Protein AF-J9DTY6-F1 (afdb_monomer_lite)

pLDDT: mean 82.46, std 15.82, range [35.16, 97.62]

Structure (mmCIF, N/CA/C/O backbone):
data_AF-J9DTY6-F1
#
_entry.id   AF-J9DTY6-F1
#
loop_
_atom_site.group_PDB
_atom_site.id
_atom_site.type_symbol
_atom_site.label_atom_id
_atom_site.label_alt_id
_atom_site.label_comp_id
_atom_site.label_asym_id
_atom_site.label_entity_id
_atom_site.label_seq_id
_atom_site.pdbx_PDB_ins_code
_atom_site.Cartn_x
_atom_site.Cartn_y
_atom_site.Cartn_z
_atom_site.occupancy
_atom_site.B_iso_or_equiv
_atom_site.auth_seq_id
_atom_site.auth_comp_id
_atom_site.auth_asym_id
_atom_site.auth_atom_id
_atom_site.pdbx_PDB_model_num
ATOM 1 N N . MET A 1 1 ? 27.068 11.927 0.208 1.00 68.88 1 MET A N 1
ATOM 2 C CA . MET A 1 1 ? 28.449 11.721 -0.301 1.00 68.88 1 MET A CA 1
ATOM 3 C C . MET A 1 1 ? 28.621 12.641 -1.501 1.00 68.88 1 MET A C 1
ATOM 5 O O . MET A 1 1 ? 27.664 12.769 -2.250 1.00 68.88 1 MET A O 1
ATOM 9 N N . TYR A 1 2 ? 29.768 13.310 -1.662 1.00 89.25 2 TYR A N 1
ATOM 10 C CA . TYR A 1 2 ? 29.998 14.284 -2.751 1.00 89.25 2 TYR A CA 1
ATOM 11 C C . TYR A 1 2 ? 28.998 15.459 -2.815 1.00 89.25 2 TYR A C 1
ATOM 13 O O . TYR A 1 2 ? 28.667 15.919 -3.896 1.00 89.25 2 TYR A O 1
ATOM 21 N N . GLY A 1 3 ? 28.502 15.941 -1.670 1.00 90.88 3 GLY A N 1
ATOM 22 C CA . GLY A 1 3 ? 27.509 17.028 -1.636 1.00 90.88 3 GLY A CA 1
ATOM 23 C C . GLY A 1 3 ? 26.068 16.598 -1.935 1.00 90.88 3 GLY A C 1
ATOM 24 O O . GLY A 1 3 ? 25.167 17.402 -1.750 1.00 90.88 3 GLY A O 1
ATOM 25 N N . GLU A 1 4 ? 25.845 15.332 -2.298 1.00 89.31 4 GLU A N 1
ATOM 26 C CA . GLU A 1 4 ? 24.517 14.783 -2.579 1.00 89.31 4 GLU A CA 1
ATOM 27 C C . GLU A 1 4 ? 23.972 13.937 -1.420 1.00 89.31 4 GLU A C 1
ATOM 29 O O . GLU A 1 4 ? 24.728 13.256 -0.698 1.00 89.31 4 GLU A O 1
ATOM 34 N N . ASN A 1 5 ? 22.643 13.944 -1.288 1.00 88.69 5 ASN A N 1
ATOM 35 C CA . ASN A 1 5 ? 21.896 13.049 -0.409 1.00 88.69 5 ASN A CA 1
ATOM 36 C C . ASN A 1 5 ? 21.620 11.738 -1.144 1.00 88.69 5 ASN A C 1
ATOM 38 O O . ASN A 1 5 ? 20.981 11.731 -2.188 1.00 88.69 5 ASN A O 1
ATOM 42 N N . TRP A 1 6 ? 22.092 10.631 -0.575 1.00 85.94 6 TRP A N 1
ATOM 43 C CA . TRP A 1 6 ? 21.892 9.298 -1.135 1.00 85.94 6 TRP A CA 1
ATOM 44 C C . TRP A 1 6 ? 20.845 8.565 -0.314 1.00 85.94 6 TRP A C 1
ATOM 46 O O . TRP A 1 6 ? 20.963 8.460 0.908 1.00 85.94 6 TRP A O 1
ATOM 56 N N . THR A 1 7 ? 19.834 8.046 -0.989 1.00 86.12 7 THR A N 1
ATOM 57 C CA . THR A 1 7 ? 18.786 7.213 -0.411 1.00 86.12 7 THR A CA 1
ATOM 58 C C . THR A 1 7 ? 19.000 5.755 -0.796 1.00 86.12 7 THR A C 1
ATOM 60 O O . THR A 1 7 ? 19.777 5.431 -1.697 1.00 86.12 7 THR A O 1
ATOM 63 N N . LEU A 1 8 ? 18.272 4.843 -0.147 1.00 84.69 8 LEU A N 1
ATOM 64 C CA . LEU A 1 8 ? 18.296 3.433 -0.537 1.00 84.69 8 LEU A CA 1
ATOM 65 C C . LEU A 1 8 ? 17.897 3.240 -2.010 1.00 84.69 8 LEU A C 1
ATOM 67 O O . LEU A 1 8 ? 18.450 2.375 -2.684 1.00 84.69 8 LEU A O 1
ATOM 71 N N . ALA A 1 9 ? 16.990 4.073 -2.528 1.00 83.19 9 ALA A N 1
ATOM 72 C CA . ALA A 1 9 ? 16.533 4.004 -3.911 1.00 83.19 9 ALA A CA 1
ATOM 73 C C . ALA A 1 9 ? 17.629 4.334 -4.941 1.00 83.19 9 ALA A C 1
ATOM 75 O O . ALA A 1 9 ? 17.465 3.960 -6.105 1.00 83.19 9 ALA A O 1
ATOM 76 N N . ASP A 1 10 ? 18.714 4.999 -4.528 1.00 85.62 10 ASP A N 1
ATOM 77 C CA . ASP A 1 10 ? 19.829 5.396 -5.399 1.00 85.62 10 ASP A CA 1
ATOM 78 C C . ASP A 1 10 ? 20.918 4.319 -5.490 1.00 85.62 10 ASP A C 1
ATOM 80 O O . ASP A 1 10 ? 21.648 4.255 -6.475 1.00 85.62 10 ASP A O 1
ATOM 84 N N . ILE A 1 11 ? 21.022 3.460 -4.471 1.00 87.81 11 ILE A N 1
ATOM 85 C CA . ILE A 1 11 ? 22.086 2.448 -4.352 1.00 87.81 11 ILE A CA 1
ATOM 86 C C . ILE A 1 11 ? 21.585 1.007 -4.490 1.00 87.81 11 ILE A C 1
ATOM 88 O O . ILE A 1 11 ? 22.386 0.090 -4.666 1.00 87.81 11 ILE A O 1
ATOM 92 N N . CYS A 1 12 ? 20.277 0.778 -4.377 1.00 88.81 12 CYS A N 1
ATOM 93 C CA . CYS A 1 12 ? 19.712 -0.560 -4.448 1.00 88.81 12 CYS A CA 1
ATOM 94 C C . CYS A 1 12 ? 19.743 -1.132 -5.872 1.00 88.81 12 CYS A C 1
ATOM 96 O O . CYS A 1 12 ? 19.686 -0.413 -6.871 1.00 88.81 12 CYS A O 1
ATOM 98 N N . PHE A 1 13 ? 19.741 -2.461 -5.968 1.00 90.75 13 PHE A N 1
ATOM 99 C CA . PHE A 1 13 ? 19.559 -3.130 -7.248 1.00 90.75 13 PHE A CA 1
ATOM 100 C C . PHE A 1 13 ? 18.084 -3.069 -7.674 1.00 90.75 13 PHE A C 1
ATOM 102 O O . PHE A 1 13 ? 17.208 -3.557 -6.955 1.00 90.75 13 PHE A O 1
ATOM 109 N N . LYS A 1 14 ? 17.817 -2.498 -8.854 1.00 89.31 14 LYS A N 1
ATOM 110 C CA . LYS A 1 14 ? 16.487 -2.459 -9.480 1.00 89.31 14 LYS A CA 1
ATOM 111 C C . LYS A 1 14 ? 16.473 -3.335 -10.731 1.00 89.31 14 LYS A C 1
ATOM 113 O O . LYS A 1 14 ? 17.409 -3.247 -11.531 1.00 89.31 14 LYS A O 1
ATOM 118 N N . PRO A 1 15 ? 15.432 -4.155 -10.941 1.00 85.69 15 PRO A N 1
ATOM 119 C CA . PRO A 1 15 ? 15.278 -4.856 -12.203 1.00 85.69 15 PRO A CA 1
ATOM 120 C C . PRO A 1 15 ? 15.044 -3.851 -13.347 1.00 85.69 15 PRO A C 1
ATOM 122 O O . PRO A 1 15 ? 14.509 -2.761 -13.120 1.00 85.69 15 PRO A O 1
ATOM 125 N N . PRO A 1 16 ? 15.445 -4.190 -14.583 1.00 83.75 16 PRO A N 1
ATOM 126 C CA . PRO A 1 16 ? 15.246 -3.309 -15.725 1.00 83.75 16 PRO A CA 1
ATOM 127 C C . PRO A 1 16 ? 13.752 -3.123 -16.007 1.00 83.75 16 PRO A C 1
ATOM 129 O O . PRO A 1 16 ? 12.973 -4.075 -15.933 1.00 83.75 16 PRO A O 1
ATOM 132 N N . SER A 1 17 ? 13.356 -1.905 -16.378 1.00 80.75 17 SER A N 1
ATOM 133 C CA . SER A 1 17 ? 11.979 -1.646 -16.788 1.00 80.75 17 SER A CA 1
ATOM 134 C C . SER A 1 17 ? 11.634 -2.340 -18.107 1.00 80.75 17 SER A C 1
ATOM 136 O O . SER A 1 17 ? 12.487 -2.478 -18.994 1.00 80.75 17 SER A O 1
ATOM 138 N N . PRO A 1 18 ? 10.377 -2.795 -18.263 1.00 76.81 18 PRO A N 1
ATOM 139 C CA . PRO A 1 18 ? 9.936 -3.399 -19.505 1.00 76.81 18 PRO A CA 1
ATOM 140 C C . PRO A 1 18 ? 9.978 -2.363 -20.631 1.00 76.81 18 PRO A C 1
ATOM 142 O O . PRO A 1 18 ? 9.566 -1.211 -20.470 1.00 76.81 18 PRO A O 1
ATOM 145 N N . LYS A 1 19 ? 10.467 -2.783 -21.801 1.00 74.38 19 LYS A N 1
ATOM 146 C CA . LYS A 1 19 ? 10.484 -1.938 -22.996 1.00 74.38 19 LYS A CA 1
ATOM 147 C C . LYS A 1 19 ? 9.067 -1.832 -23.554 1.00 74.38 19 LYS A C 1
ATOM 149 O O . LYS A 1 19 ? 8.527 -2.809 -24.066 1.00 74.38 19 LYS A O 1
ATOM 154 N N . LEU A 1 20 ? 8.482 -0.646 -23.442 1.00 71.00 20 LEU A N 1
ATOM 155 C CA . LEU A 1 20 ? 7.206 -0.306 -24.062 1.00 71.00 20 LEU A CA 1
ATOM 156 C C . LEU A 1 20 ? 7.368 -0.114 -25.574 1.00 71.00 20 LEU A C 1
ATOM 158 O O . LEU A 1 20 ? 8.364 0.454 -26.026 1.00 71.00 20 LEU A O 1
ATOM 162 N N . SER A 1 21 ? 6.382 -0.562 -26.352 1.00 64.56 21 SER A N 1
ATOM 163 C CA . SER A 1 21 ? 6.299 -0.279 -27.786 1.00 64.56 21 SER A CA 1
ATOM 164 C C . SER A 1 21 ? 6.094 1.217 -28.042 1.00 64.56 21 SER A C 1
ATOM 166 O O . SER A 1 21 ? 5.454 1.912 -27.253 1.00 64.56 21 SER A O 1
ATOM 168 N N . ASN A 1 22 ? 6.634 1.709 -29.159 1.00 64.69 22 ASN A N 1
ATOM 169 C CA . ASN A 1 22 ? 6.575 3.121 -29.532 1.00 64.69 22 ASN A CA 1
ATOM 170 C C . ASN A 1 22 ? 5.117 3.600 -29.642 1.00 64.69 22 ASN A C 1
ATOM 172 O O . ASN A 1 22 ? 4.354 3.103 -30.465 1.00 64.69 22 ASN A O 1
ATOM 176 N N . GLY A 1 23 ? 4.752 4.582 -28.823 1.00 67.69 23 GLY A N 1
ATOM 177 C CA . GLY A 1 23 ? 3.448 5.238 -28.821 1.00 67.69 23 GLY A CA 1
ATOM 178 C C . GLY A 1 23 ? 3.553 6.614 -28.159 1.00 67.69 23 GLY A C 1
ATOM 179 O O . GLY A 1 23 ? 4.531 6.866 -27.448 1.00 67.69 23 GLY A O 1
ATOM 180 N N . PRO A 1 24 ? 2.572 7.511 -28.358 1.00 68.94 24 PRO A N 1
ATOM 181 C CA . PRO A 1 24 ? 2.647 8.896 -27.880 1.00 68.94 24 PRO A CA 1
ATOM 182 C C . PRO A 1 24 ? 2.815 9.006 -26.354 1.00 68.94 24 PRO A C 1
ATOM 184 O O . PRO A 1 24 ? 3.419 9.956 -25.871 1.00 68.94 24 PRO A O 1
ATOM 187 N N . LEU A 1 25 ? 2.354 8.004 -25.596 1.00 69.56 25 LEU A N 1
ATOM 188 C CA . LEU A 1 25 ? 2.455 7.949 -24.131 1.00 69.56 25 LEU A CA 1
ATOM 189 C C . LEU A 1 25 ? 3.582 7.038 -23.611 1.00 69.56 25 LEU A C 1
ATOM 191 O O . LEU A 1 25 ? 3.800 6.954 -22.402 1.00 69.56 25 LEU A O 1
ATOM 195 N N . ALA A 1 26 ? 4.332 6.369 -24.493 1.00 71.44 26 ALA A N 1
ATOM 196 C CA . ALA A 1 26 ? 5.332 5.374 -24.095 1.00 71.44 26 ALA A CA 1
ATOM 197 C C . ALA A 1 26 ? 6.471 5.979 -23.253 1.00 71.44 26 ALA A C 1
ATOM 199 O O . ALA A 1 26 ? 6.939 5.355 -22.302 1.00 71.44 26 ALA A O 1
ATOM 200 N N . GLY A 1 27 ? 6.887 7.213 -23.563 1.00 72.00 27 GLY A N 1
ATOM 201 C CA . GLY A 1 27 ? 7.922 7.929 -22.810 1.00 72.00 27 GLY A CA 1
ATOM 202 C C . GLY A 1 27 ? 7.481 8.345 -21.403 1.00 72.00 27 GLY A C 1
ATOM 203 O O . GLY A 1 27 ? 8.281 8.328 -20.471 1.00 72.00 27 GLY A O 1
ATOM 204 N N . VAL A 1 28 ? 6.201 8.679 -21.229 1.00 76.62 28 VAL A N 1
ATOM 205 C CA . VAL A 1 28 ? 5.632 8.999 -19.912 1.00 76.62 28 VAL A CA 1
ATOM 206 C C . VAL A 1 28 ? 5.510 7.722 -19.086 1.00 76.62 28 VAL A C 1
ATOM 208 O O . VAL A 1 28 ? 5.983 7.668 -17.953 1.00 76.62 28 VAL A O 1
ATOM 211 N N . MET A 1 29 ? 4.966 6.661 -19.682 1.00 77.00 29 MET A N 1
ATOM 212 C CA . MET A 1 29 ? 4.795 5.375 -19.011 1.00 77.00 29 MET A CA 1
ATOM 213 C C . MET A 1 29 ? 6.134 4.760 -18.584 1.00 77.00 29 MET A C 1
ATOM 215 O O . MET A 1 29 ? 6.248 4.254 -17.472 1.00 77.00 29 MET A O 1
ATOM 219 N N . SER A 1 30 ? 7.180 4.851 -19.411 1.00 78.94 30 SER A N 1
ATOM 220 C CA . SER A 1 30 ? 8.504 4.324 -19.053 1.00 78.94 30 SER A CA 1
ATOM 221 C C . SER A 1 30 ? 9.125 5.071 -17.869 1.00 78.94 30 SER A C 1
ATOM 223 O O . SER A 1 30 ? 9.657 4.437 -16.957 1.00 78.94 30 SER A O 1
ATOM 225 N N . LYS A 1 31 ? 9.003 6.405 -17.825 1.00 80.19 31 LYS A N 1
ATOM 226 C CA . LYS A 1 31 ? 9.438 7.225 -16.682 1.00 80.19 31 LYS A CA 1
ATOM 227 C C . LYS A 1 31 ? 8.683 6.856 -15.404 1.00 80.19 31 LYS A C 1
ATOM 229 O O . LYS A 1 31 ? 9.309 6.743 -14.352 1.00 80.19 31 LYS A O 1
ATOM 234 N N . LEU A 1 32 ? 7.3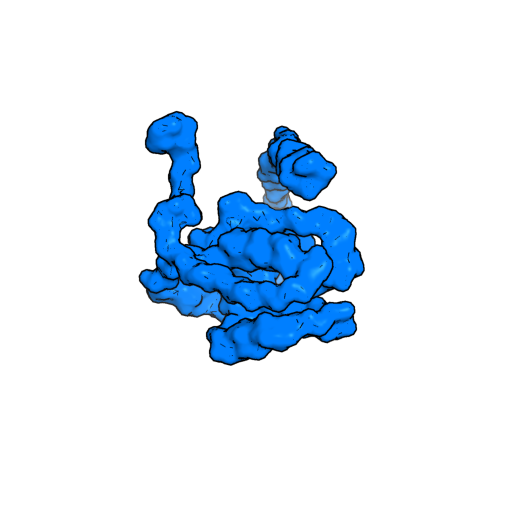72 6.631 -15.492 1.00 81.62 32 LEU A N 1
ATOM 235 C CA . LEU A 1 32 ? 6.557 6.206 -14.351 1.00 81.62 32 LEU A CA 1
ATOM 236 C C . LEU A 1 32 ? 6.957 4.816 -13.851 1.00 81.62 32 LEU A C 1
ATOM 238 O O . LEU A 1 32 ? 7.239 4.656 -12.664 1.00 81.62 32 LEU A O 1
ATOM 242 N N . LEU A 1 33 ? 7.071 3.834 -14.749 1.00 82.06 33 LEU A N 1
ATOM 243 C CA . LEU A 1 33 ? 7.493 2.477 -14.395 1.00 82.06 33 LEU A CA 1
ATOM 244 C C . LEU A 1 33 ? 8.893 2.456 -13.775 1.00 82.06 33 LEU A C 1
ATOM 246 O O . LEU A 1 33 ? 9.096 1.769 -12.783 1.00 82.06 33 LEU A O 1
ATOM 250 N N . ASN A 1 34 ? 9.839 3.249 -14.283 1.00 83.62 34 ASN A N 1
ATOM 251 C CA . ASN A 1 34 ? 11.185 3.351 -13.706 1.00 83.62 34 ASN A CA 1
ATOM 252 C C . ASN A 1 34 ? 11.191 3.827 -12.245 1.00 83.62 34 ASN A C 1
ATOM 254 O O . ASN A 1 34 ? 12.080 3.446 -11.484 1.00 83.62 34 ASN A O 1
ATOM 258 N N . ARG A 1 35 ? 10.231 4.673 -11.851 1.00 84.62 35 ARG A N 1
ATOM 259 C CA . ARG A 1 35 ? 10.098 5.128 -10.458 1.00 84.62 35 ARG A CA 1
ATOM 260 C C . ARG A 1 35 ? 9.321 4.134 -9.602 1.00 84.62 35 ARG A C 1
ATOM 262 O O . ARG A 1 35 ? 9.623 4.011 -8.420 1.00 84.62 35 ARG A O 1
ATOM 269 N N . LEU A 1 36 ? 8.341 3.450 -10.190 1.00 86.50 36 LEU A N 1
ATOM 270 C CA . LEU A 1 36 ? 7.483 2.501 -9.487 1.00 86.50 36 LEU A CA 1
ATOM 271 C C . LEU A 1 36 ? 8.188 1.169 -9.202 1.00 86.50 36 LEU A C 1
ATOM 273 O O . LEU A 1 36 ? 7.977 0.593 -8.138 1.00 86.50 36 LEU A O 1
ATOM 277 N N . ILE A 1 37 ? 9.023 0.687 -10.128 1.00 88.25 37 ILE A N 1
ATOM 278 C CA . ILE A 1 37 ? 9.751 -0.577 -9.980 1.0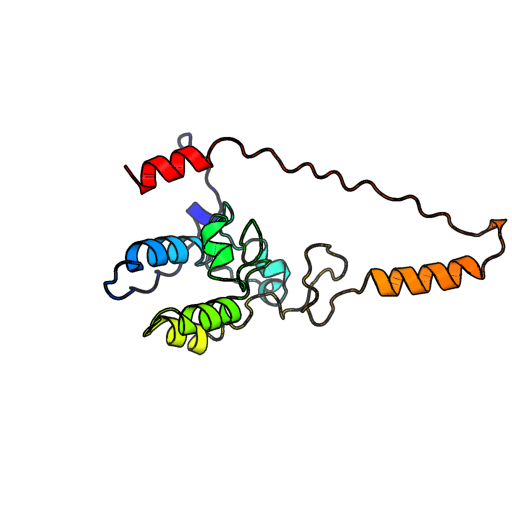0 88.25 37 ILE A CA 1
ATOM 279 C C . ILE A 1 37 ? 10.586 -0.540 -8.689 1.00 88.25 37 ILE A C 1
ATOM 281 O O . ILE A 1 37 ? 11.491 0.296 -8.564 1.00 88.25 37 ILE A O 1
ATOM 285 N N . PRO A 1 38 ? 10.291 -1.429 -7.722 1.00 88.88 38 PRO A N 1
ATOM 286 C CA . PRO A 1 38 ? 10.947 -1.401 -6.431 1.00 88.88 38 PRO A CA 1
ATOM 287 C C . PRO A 1 38 ? 12.382 -1.922 -6.526 1.00 88.88 38 PRO A C 1
ATOM 289 O O . PRO A 1 38 ? 12.764 -2.656 -7.441 1.00 88.88 38 PRO A O 1
ATOM 292 N N . CYS A 1 39 ? 13.173 -1.563 -5.521 1.00 89.50 39 CYS A N 1
ATOM 293 C CA . CYS A 1 39 ? 14.415 -2.259 -5.219 1.00 89.50 39 CYS A CA 1
ATOM 294 C C . CYS A 1 39 ? 14.135 -3.747 -4.977 1.00 89.50 39 CYS A C 1
ATOM 296 O O . CYS A 1 39 ? 13.122 -4.085 -4.362 1.00 89.50 39 CYS A O 1
ATOM 298 N N . ILE A 1 40 ? 15.051 -4.631 -5.380 1.00 88.38 40 ILE A N 1
ATOM 299 C CA . ILE A 1 40 ? 14.992 -6.018 -4.914 1.00 88.38 40 ILE A CA 1
ATOM 300 C C . ILE A 1 40 ? 15.192 -6.012 -3.404 1.00 88.38 40 ILE A C 1
ATOM 302 O O . ILE A 1 40 ? 16.245 -5.620 -2.897 1.00 88.38 40 ILE A O 1
ATOM 306 N N . TRP A 1 41 ? 14.161 -6.457 -2.703 1.00 88.50 41 TRP A N 1
ATOM 307 C CA . TRP A 1 41 ? 14.114 -6.499 -1.258 1.00 88.50 41 TRP A CA 1
ATOM 308 C C . TRP A 1 41 ? 13.587 -7.874 -0.849 1.00 88.50 41 TRP A C 1
ATOM 310 O O . TRP A 1 41 ? 12.420 -8.184 -1.054 1.00 88.50 41 TRP A O 1
ATOM 320 N N . ILE A 1 42 ? 14.454 -8.716 -0.284 1.00 91.12 42 ILE A N 1
ATOM 321 C CA . ILE A 1 42 ? 14.099 -10.077 0.136 1.00 91.12 42 ILE A CA 1
ATOM 322 C C . ILE A 1 42 ? 14.062 -10.095 1.661 1.00 91.12 42 ILE A C 1
ATOM 324 O O . ILE A 1 42 ? 15.100 -10.024 2.316 1.00 91.12 42 ILE A O 1
ATOM 328 N N . THR A 1 43 ? 12.863 -10.156 2.233 1.00 94.12 43 THR A N 1
ATOM 329 C CA . THR A 1 43 ? 12.648 -10.144 3.686 1.00 94.12 43 THR A CA 1
ATOM 330 C C . THR A 1 43 ? 11.396 -10.945 4.042 1.00 94.12 43 THR A C 1
ATOM 332 O O . THR A 1 43 ? 10.455 -10.966 3.249 1.00 94.12 43 THR A O 1
ATOM 335 N N . PRO A 1 44 ? 11.305 -11.540 5.244 1.00 96.06 44 PRO A N 1
ATOM 336 C CA . PRO A 1 44 ? 10.042 -12.094 5.737 1.00 96.06 44 PRO A CA 1
ATOM 337 C C . PRO A 1 44 ? 8.928 -11.045 5.896 1.00 96.06 44 PRO A C 1
ATOM 339 O O . PRO A 1 44 ? 7.756 -11.399 5.832 1.00 96.06 44 PRO A O 1
ATOM 342 N N . ILE A 1 45 ? 9.272 -9.761 6.071 1.00 96.44 45 ILE A N 1
ATOM 343 C CA . ILE A 1 45 ? 8.300 -8.652 6.144 1.00 96.44 45 ILE A CA 1
ATOM 344 C C . ILE A 1 45 ? 7.516 -8.494 4.828 1.00 96.44 45 ILE A C 1
ATOM 346 O O . ILE A 1 45 ? 6.408 -7.974 4.844 1.00 96.44 45 ILE A O 1
ATOM 350 N N . ASP A 1 46 ? 8.040 -8.988 3.701 1.00 94.38 46 ASP A N 1
ATOM 351 C CA . ASP A 1 46 ? 7.374 -8.909 2.407 1.00 94.38 46 ASP A CA 1
ATOM 352 C C . ASP A 1 46 ? 6.051 -9.684 2.449 1.00 94.38 46 ASP A C 1
ATOM 354 O O . ASP A 1 46 ? 5.078 -9.264 1.852 1.00 94.38 46 ASP A O 1
ATOM 358 N N . CYS A 1 47 ? 5.920 -10.729 3.271 1.00 95.12 47 CYS A N 1
ATOM 359 C CA . CYS A 1 47 ? 4.645 -11.430 3.468 1.00 95.12 47 CYS A CA 1
ATOM 360 C C . CYS A 1 47 ? 3.513 -10.553 4.046 1.00 95.12 47 CYS A C 1
ATOM 362 O O . CYS A 1 47 ? 2.357 -10.977 4.029 1.00 95.12 47 CYS A O 1
ATOM 364 N N . PHE A 1 48 ? 3.828 -9.358 4.550 1.00 97.31 48 PHE A N 1
ATOM 365 C CA . PHE A 1 48 ? 2.901 -8.450 5.211 1.00 97.31 48 PHE A CA 1
ATOM 366 C C . PHE A 1 48 ? 2.781 -7.117 4.471 1.00 97.31 48 PHE A C 1
ATOM 368 O O . PHE A 1 48 ? 3.650 -6.738 3.681 1.00 97.31 48 PHE A O 1
ATOM 375 N N . TRP A 1 49 ? 1.711 -6.377 4.753 1.00 97.50 49 TRP A N 1
ATOM 376 C CA . TRP A 1 49 ? 1.477 -5.056 4.172 1.00 97.50 49 TRP A CA 1
ATOM 377 C C . TRP A 1 49 ? 2.616 -4.070 4.487 1.00 97.50 49 TRP A C 1
ATOM 379 O O . TRP A 1 49 ? 2.992 -3.271 3.630 1.00 97.50 49 TRP A O 1
ATOM 389 N N . GLU A 1 50 ? 3.257 -4.166 5.652 1.00 96.81 50 GLU A N 1
ATOM 390 C CA . GLU A 1 50 ? 4.388 -3.326 6.065 1.00 96.81 50 GLU A CA 1
ATOM 391 C C . GLU A 1 50 ? 5.600 -3.450 5.136 1.00 96.81 50 GLU A C 1
ATOM 393 O O . GLU A 1 50 ? 6.415 -2.526 5.072 1.00 96.81 50 GLU A O 1
ATOM 398 N N . GLY A 1 51 ? 5.696 -4.542 4.370 1.00 95.12 51 GLY A N 1
ATOM 399 C CA . GLY A 1 51 ? 6.681 -4.707 3.304 1.00 95.12 51 GLY A CA 1
ATOM 400 C C . GLY A 1 51 ? 6.591 -3.625 2.229 1.00 95.12 51 GLY A C 1
ATOM 401 O O . GLY A 1 51 ? 7.600 -3.310 1.611 1.00 95.12 51 GLY A O 1
ATOM 402 N N . SER A 1 52 ? 5.434 -2.979 2.066 1.00 94.19 52 SER A N 1
ATOM 403 C CA . SER A 1 52 ? 5.233 -1.870 1.128 1.00 94.19 52 SER A CA 1
ATOM 404 C C . SER A 1 52 ? 5.897 -0.556 1.546 1.00 94.19 52 SER A C 1
ATOM 406 O O . SER A 1 52 ? 6.211 0.265 0.689 1.00 94.19 52 SER A O 1
ATOM 408 N N . LYS A 1 53 ? 6.117 -0.334 2.848 1.00 92.50 53 LYS A N 1
ATOM 409 C CA . LYS A 1 53 ? 6.635 0.929 3.400 1.00 92.50 53 LYS A CA 1
ATOM 410 C C . LYS A 1 53 ? 8.077 1.255 2.991 1.00 92.50 53 LYS A C 1
ATOM 412 O O . LYS A 1 53 ? 8.331 2.414 2.665 1.00 92.50 53 LYS A O 1
ATOM 417 N N . PRO A 1 54 ? 9.039 0.308 3.041 1.00 89.75 54 PRO A N 1
ATOM 418 C CA . PRO A 1 54 ? 10.410 0.576 2.604 1.00 89.75 54 PRO A CA 1
ATOM 419 C C . PRO A 1 54 ? 10.549 0.595 1.081 1.00 89.75 54 PRO A C 1
ATOM 421 O O . PRO A 1 54 ? 11.559 1.074 0.559 1.00 89.75 54 PRO A O 1
ATOM 424 N N . LEU A 1 55 ? 9.567 0.049 0.364 1.00 87.56 55 LEU A N 1
ATOM 425 C CA . LEU A 1 55 ? 9.545 0.126 -1.080 1.00 87.56 55 LEU A CA 1
ATOM 426 C C . LEU A 1 55 ? 9.145 1.546 -1.466 1.00 87.56 55 LEU A C 1
ATOM 428 O O . LEU A 1 55 ? 8.260 2.147 -0.866 1.00 87.56 55 LEU A O 1
ATOM 432 N N . GLY A 1 56 ? 9.858 2.100 -2.446 1.00 75.94 56 GLY A N 1
ATOM 433 C CA . GLY A 1 56 ? 9.583 3.432 -2.971 1.00 75.94 56 GLY A CA 1
ATOM 434 C C . GLY A 1 56 ? 8.173 3.545 -3.578 1.00 75.94 56 GLY A C 1
ATOM 435 O O . GLY A 1 56 ? 7.279 2.756 -3.304 1.00 75.94 56 GLY A O 1
ATOM 436 N N . PRO A 1 57 ? 7.908 4.513 -4.449 1.00 81.38 57 PRO A N 1
ATOM 437 C CA . PRO A 1 57 ? 8.808 5.531 -4.954 1.00 81.38 57 PRO A CA 1
ATOM 438 C C . PRO A 1 57 ? 9.165 6.561 -3.872 1.00 81.38 57 PRO A C 1
ATOM 440 O O . PRO A 1 57 ? 8.321 6.983 -3.085 1.00 81.38 57 PRO A O 1
ATOM 443 N N . SER A 1 58 ? 10.432 6.976 -3.848 1.00 79.31 58 SER A N 1
ATOM 444 C CA . SER A 1 58 ? 10.925 8.072 -3.007 1.00 79.31 58 SER A CA 1
ATOM 445 C C . SER A 1 58 ? 11.472 9.170 -3.924 1.00 79.31 58 SER A C 1
ATOM 447 O O . SER A 1 58 ? 12.468 8.928 -4.607 1.00 79.31 58 SER A O 1
ATOM 449 N N . PRO A 1 59 ? 10.839 10.355 -4.006 1.00 84.62 59 PRO A N 1
ATOM 450 C CA . PRO A 1 59 ? 9.568 10.746 -3.382 1.00 84.62 59 PRO A CA 1
ATOM 451 C C . PRO A 1 59 ? 8.341 10.010 -3.967 1.00 84.62 59 PRO A C 1
ATOM 453 O O . PRO A 1 59 ? 8.430 9.487 -5.083 1.00 84.62 59 PRO A O 1
ATOM 456 N N . PRO A 1 60 ? 7.198 10.006 -3.248 1.00 87.19 60 PRO A N 1
ATOM 457 C CA . PRO A 1 60 ? 5.936 9.458 -3.742 1.00 87.19 60 PRO A CA 1
ATOM 458 C C . PRO A 1 60 ? 5.526 10.040 -5.095 1.00 87.19 60 PRO A C 1
ATOM 460 O O . PRO A 1 60 ? 5.834 11.193 -5.415 1.00 87.19 60 PRO A O 1
ATOM 463 N N . LEU A 1 61 ? 4.802 9.253 -5.890 1.00 87.19 61 LEU A N 1
ATOM 464 C CA . LEU A 1 61 ? 4.315 9.720 -7.184 1.00 87.19 61 LEU A CA 1
ATOM 465 C C . LEU A 1 61 ? 3.112 10.642 -6.988 1.00 87.19 61 LEU A C 1
ATOM 467 O O . LEU A 1 61 ? 2.157 10.295 -6.300 1.00 87.19 61 LEU A O 1
ATOM 471 N N . ASN A 1 62 ? 3.160 11.795 -7.648 1.00 85.25 62 ASN A N 1
ATOM 472 C CA . ASN A 1 62 ? 2.059 12.741 -7.749 1.00 85.25 62 ASN A CA 1
ATOM 473 C C . ASN A 1 62 ? 1.759 12.950 -9.229 1.00 85.25 62 ASN A C 1
ATOM 475 O O . ASN A 1 62 ? 2.582 13.505 -9.955 1.00 85.25 62 ASN A O 1
ATOM 479 N N . LEU A 1 63 ? 0.603 12.465 -9.679 1.00 80.56 63 LEU A N 1
ATOM 480 C CA . LEU A 1 63 ? 0.219 12.467 -11.096 1.00 80.56 63 LEU A CA 1
ATOM 481 C C . LEU A 1 63 ? -0.640 13.680 -11.489 1.00 80.56 63 LEU A C 1
ATOM 483 O O . LEU A 1 63 ? -1.059 13.797 -12.635 1.00 80.56 63 LEU A O 1
ATOM 487 N N . GLY A 1 64 ? -0.855 14.613 -10.557 1.00 77.88 64 GLY A N 1
ATOM 488 C CA . GLY A 1 64 ? -1.680 15.799 -10.774 1.00 77.88 64 GLY A CA 1
ATOM 489 C C . GLY A 1 64 ? -3.183 15.482 -10.825 1.00 77.88 64 GLY A C 1
ATOM 490 O O . GLY A 1 64 ? -3.579 14.331 -11.011 1.00 77.88 64 GLY A O 1
ATOM 491 N N . PRO A 1 65 ? -4.046 16.492 -10.631 1.00 76.31 65 PRO A N 1
ATOM 492 C CA . PRO A 1 65 ? -5.493 16.293 -10.528 1.00 76.31 65 PRO A CA 1
ATOM 493 C C . PRO A 1 65 ? -6.123 15.762 -11.824 1.00 76.31 65 PRO A C 1
ATOM 495 O O . PRO A 1 65 ? -7.089 15.004 -11.756 1.00 76.31 65 PRO A O 1
ATOM 498 N N . ASP A 1 66 ? -5.555 16.101 -12.983 1.00 76.94 66 ASP A N 1
ATOM 499 C CA . ASP A 1 66 ? -6.115 15.734 -14.284 1.00 76.94 66 ASP A CA 1
ATOM 500 C C . ASP A 1 66 ? -6.090 14.217 -14.507 1.00 76.94 66 ASP A C 1
ATOM 502 O O . ASP A 1 66 ? -7.085 13.642 -14.936 1.00 76.94 66 ASP A O 1
ATOM 506 N N . ILE A 1 67 ? -4.999 13.531 -14.143 1.00 76.56 67 ILE A N 1
ATOM 507 C CA . ILE A 1 67 ? -4.884 12.074 -14.326 1.00 76.56 67 ILE A CA 1
ATOM 508 C C . ILE A 1 67 ? -5.860 11.321 -13.411 1.00 76.56 67 ILE A C 1
ATOM 510 O O . ILE A 1 67 ? -6.465 10.341 -13.843 1.00 76.56 67 ILE A O 1
ATOM 514 N N . HIS A 1 68 ? -6.083 11.805 -12.185 1.00 77.38 68 HIS A N 1
ATOM 515 C CA . HIS A 1 68 ? -7.073 11.220 -11.273 1.00 77.38 68 HIS A CA 1
ATOM 516 C C . 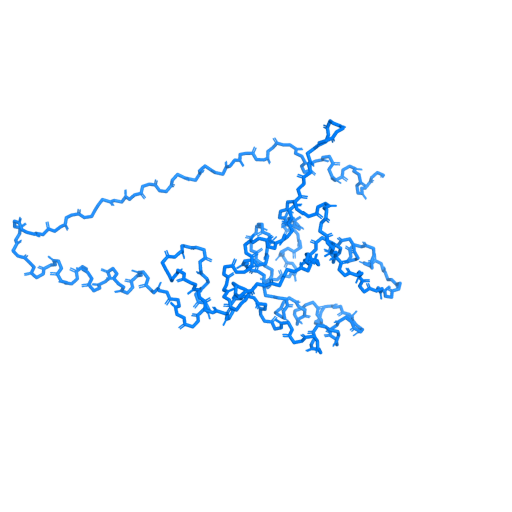HIS A 1 68 ? -8.517 11.359 -11.777 1.00 77.38 68 HIS A C 1
ATOM 518 O O . HIS A 1 68 ? -9.373 10.573 -11.377 1.00 77.38 68 HIS A O 1
ATOM 524 N N . ALA A 1 69 ? -8.804 12.337 -12.644 1.00 78.19 69 ALA A N 1
ATOM 525 C CA . ALA A 1 69 ? -10.119 12.465 -13.269 1.00 78.19 69 ALA A CA 1
ATOM 526 C C . ALA A 1 69 ? -10.358 11.401 -14.354 1.00 78.19 69 ALA A C 1
ATOM 528 O O . ALA A 1 69 ? -11.502 11.009 -14.578 1.00 78.19 69 ALA A O 1
ATOM 529 N N . PHE A 1 70 ? -9.293 10.925 -15.007 1.00 79.31 70 PHE A N 1
ATOM 530 C CA . PHE A 1 70 ? -9.372 9.892 -16.044 1.00 79.31 70 PHE A CA 1
ATOM 531 C C . PHE A 1 70 ? -9.211 8.468 -15.500 1.00 79.31 70 PHE A C 1
ATOM 533 O O . PHE A 1 70 ? -9.762 7.543 -16.089 1.00 79.31 70 PHE A O 1
ATOM 540 N N . ILE A 1 71 ? -8.452 8.286 -14.413 1.00 83.25 71 ILE A N 1
ATOM 541 C CA . ILE A 1 71 ? -8.171 6.982 -13.798 1.00 83.25 71 ILE A CA 1
ATOM 542 C C . ILE A 1 71 ? -8.580 7.044 -12.324 1.00 83.25 71 ILE A C 1
ATOM 544 O O . ILE A 1 71 ? -7.833 7.501 -11.455 1.00 83.25 71 ILE A O 1
ATOM 548 N N . THR A 1 72 ? -9.795 6.585 -12.053 1.00 86.31 72 THR A N 1
ATOM 549 C CA . THR A 1 72 ? -10.451 6.636 -10.741 1.00 86.31 72 THR A CA 1
ATOM 550 C C . THR A 1 72 ? -9.916 5.607 -9.748 1.00 86.31 72 THR A C 1
ATOM 552 O O . THR A 1 72 ? -10.013 5.814 -8.539 1.00 86.31 72 THR A O 1
ATOM 555 N N . SER A 1 73 ? -9.315 4.527 -10.242 1.00 87.81 73 SER A N 1
ATOM 556 C CA . SER A 1 73 ? -8.656 3.483 -9.448 1.00 87.81 73 SER A CA 1
ATOM 557 C C . SER A 1 73 ? -7.335 3.934 -8.822 1.00 87.81 73 SER A C 1
ATOM 559 O O . SER A 1 73 ? -6.809 3.248 -7.945 1.00 87.81 73 SER A O 1
ATOM 561 N N . LEU A 1 74 ? -6.783 5.079 -9.242 1.00 88.31 74 LEU A N 1
ATOM 562 C CA . LEU A 1 74 ? -5.579 5.620 -8.623 1.00 88.31 74 LEU A CA 1
ATOM 563 C C . LEU A 1 74 ? -5.879 6.199 -7.230 1.00 88.31 74 LEU A C 1
ATOM 565 O O . LEU A 1 74 ? -6.824 6.981 -7.078 1.00 88.31 74 LEU A O 1
ATOM 569 N N . PRO A 1 75 ? -5.028 5.920 -6.225 1.00 87.44 75 PRO A N 1
ATOM 570 C CA . PRO A 1 75 ? -5.165 6.501 -4.893 1.00 87.44 75 PRO A CA 1
ATOM 571 C C . PRO A 1 75 ? -5.115 8.025 -4.946 1.00 87.44 75 PRO A C 1
ATOM 573 O O . PRO A 1 75 ? -4.267 8.596 -5.627 1.00 87.44 75 PRO A O 1
ATOM 576 N N . LYS A 1 76 ? -5.988 8.706 -4.202 1.00 83.81 76 LYS A N 1
ATOM 577 C CA . LYS A 1 76 ? -5.985 10.175 -4.152 1.00 83.81 76 LYS A CA 1
ATOM 578 C C . LYS A 1 76 ? -4.731 10.680 -3.428 1.00 83.81 76 LYS A C 1
ATOM 580 O O . LYS A 1 76 ? -4.520 10.356 -2.262 1.00 83.81 76 LYS A O 1
ATOM 585 N N . GLY A 1 77 ? -3.951 11.538 -4.087 1.00 84.56 77 GLY A N 1
ATOM 586 C CA . GLY A 1 77 ? -2.763 12.172 -3.506 1.00 84.56 77 GLY A CA 1
ATOM 587 C C . GLY A 1 77 ? -1.471 11.403 -3.789 1.00 84.56 77 GLY A C 1
ATOM 588 O O . GLY A 1 77 ? -1.227 11.004 -4.922 1.00 84.56 77 GLY A O 1
ATOM 589 N N . ASN A 1 78 ? -0.634 11.229 -2.761 1.00 88.69 78 ASN A N 1
ATOM 590 C CA . ASN A 1 78 ? 0.669 10.575 -2.885 1.00 88.69 78 ASN A CA 1
ATOM 591 C C . ASN A 1 78 ? 0.500 9.071 -3.152 1.00 88.69 78 ASN A C 1
ATOM 593 O O . ASN A 1 78 ? 0.033 8.327 -2.285 1.00 88.69 78 ASN A O 1
ATOM 597 N N . ILE A 1 79 ? 0.935 8.612 -4.321 1.00 90.75 79 ILE A N 1
ATOM 598 C CA . ILE A 1 79 ? 0.877 7.202 -4.712 1.00 90.75 79 ILE A CA 1
ATOM 599 C C . ILE A 1 79 ? 2.159 6.500 -4.255 1.00 90.75 79 ILE A C 1
ATOM 601 O O . ILE A 1 79 ? 3.275 6.931 -4.570 1.00 90.75 79 ILE A O 1
ATOM 605 N N . THR A 1 80 ? 1.990 5.403 -3.518 1.00 92.88 80 THR A N 1
ATOM 606 C CA . THR A 1 80 ? 3.063 4.546 -2.988 1.00 92.88 80 THR A CA 1
ATOM 607 C C . THR A 1 80 ? 2.644 3.076 -3.038 1.00 92.88 80 THR A C 1
ATOM 609 O O . THR A 1 80 ? 1.465 2.777 -3.221 1.00 92.88 80 THR A O 1
ATOM 612 N N . TRP A 1 81 ? 3.565 2.136 -2.811 1.00 93.56 81 TRP A N 1
ATOM 613 C CA . TRP A 1 81 ? 3.188 0.719 -2.686 1.00 93.56 81 TRP A CA 1
ATOM 614 C C . TRP A 1 81 ? 2.231 0.437 -1.517 1.00 93.56 81 TRP A C 1
ATOM 616 O O . TRP A 1 81 ? 1.573 -0.598 -1.524 1.00 93.56 81 TRP A O 1
ATOM 626 N N . LYS A 1 82 ? 2.113 1.358 -0.548 1.00 94.12 82 LYS A N 1
ATOM 627 C CA . LYS A 1 82 ? 1.201 1.233 0.600 1.00 94.12 82 LYS A CA 1
ATOM 628 C C . LYS A 1 82 ? -0.273 1.319 0.217 1.00 94.12 82 LYS A C 1
ATOM 630 O O . LYS A 1 82 ? -1.100 0.775 0.938 1.00 94.12 82 LYS A O 1
ATOM 635 N N . ASN A 1 83 ? -0.593 2.046 -0.860 1.00 93.88 83 ASN A N 1
ATOM 636 C CA . ASN A 1 83 ? -1.968 2.378 -1.246 1.00 93.88 83 ASN A CA 1
ATOM 637 C C . ASN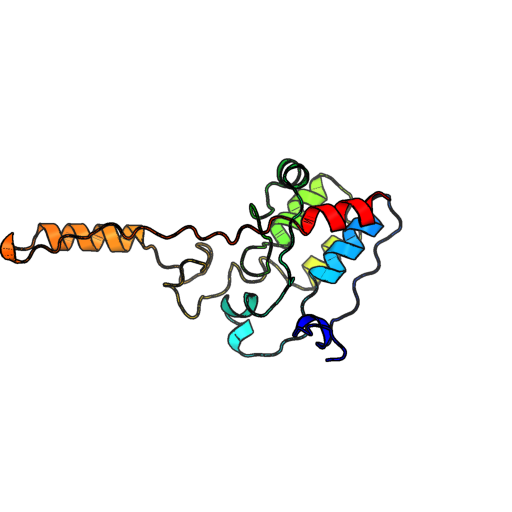 A 1 83 ? -2.322 2.023 -2.697 1.00 93.88 83 ASN A C 1
ATOM 639 O O . ASN A 1 83 ? -3.478 2.163 -3.079 1.00 93.88 83 ASN A O 1
ATOM 643 N N . LEU A 1 84 ? -1.362 1.584 -3.512 1.00 93.56 84 LEU A N 1
ATOM 644 C CA . LEU A 1 84 ? -1.582 1.277 -4.922 1.00 93.56 84 LEU A CA 1
ATOM 645 C C . LEU A 1 84 ? -2.102 -0.152 -5.123 1.00 93.56 84 LEU A C 1
ATOM 647 O O . LEU A 1 84 ? -1.449 -1.104 -4.706 1.00 93.56 84 LEU A O 1
ATOM 651 N N . ASP A 1 85 ? -3.206 -0.284 -5.863 1.00 94.50 85 ASP A N 1
ATOM 652 C CA . ASP A 1 85 ? -3.669 -1.538 -6.470 1.00 94.50 85 ASP A CA 1
ATOM 653 C C . ASP A 1 85 ? -3.312 -1.543 -7.971 1.00 94.50 85 ASP A C 1
ATOM 655 O O . ASP A 1 85 ? -4.037 -0.955 -8.785 1.00 94.50 85 ASP A O 1
ATOM 659 N N . PRO A 1 86 ? -2.199 -2.182 -8.382 1.00 91.75 86 PRO A N 1
ATOM 660 C CA . PRO A 1 86 ? -1.785 -2.183 -9.781 1.00 91.75 86 PRO A CA 1
ATOM 661 C C . PRO A 1 86 ? -2.791 -2.884 -10.691 1.00 91.75 86 PRO A C 1
ATOM 663 O O . PRO A 1 86 ? -2.971 -2.468 -11.834 1.00 91.75 86 PRO A O 1
ATOM 666 N N . LEU A 1 87 ? -3.450 -3.942 -10.213 1.00 91.75 87 LEU A N 1
ATOM 667 C CA . LEU A 1 87 ? -4.391 -4.705 -11.025 1.00 91.75 87 LEU A CA 1
ATOM 668 C C . LEU A 1 87 ? -5.636 -3.878 -11.348 1.00 91.75 87 LEU A C 1
ATOM 670 O O . LEU A 1 87 ? -6.086 -3.889 -12.496 1.00 91.75 87 LEU A O 1
ATOM 674 N N . SER A 1 88 ? -6.177 -3.152 -10.371 1.00 92.44 88 SER A N 1
ATOM 675 C CA . SER A 1 88 ? -7.325 -2.265 -10.592 1.00 92.44 88 SER A CA 1
ATOM 676 C C . SER A 1 88 ? -6.990 -1.136 -11.566 1.00 92.44 88 SER A C 1
ATOM 678 O O . SER A 1 88 ? -7.756 -0.894 -12.502 1.00 92.44 88 SER A O 1
ATOM 680 N N . VAL A 1 89 ? -5.804 -0.533 -11.431 1.00 90.56 89 VAL A N 1
ATOM 681 C CA . VAL A 1 89 ? -5.316 0.503 -12.357 1.00 90.56 89 VAL A CA 1
ATOM 682 C C . VAL A 1 89 ? -5.160 -0.037 -13.772 1.00 90.56 89 VAL A C 1
ATOM 684 O O . VAL A 1 89 ? -5.653 0.563 -14.725 1.00 90.56 89 VAL A O 1
ATOM 687 N N . LEU A 1 90 ? -4.525 -1.196 -13.938 1.00 88.81 90 LEU A N 1
ATOM 688 C CA . LEU A 1 90 ? -4.337 -1.794 -15.259 1.00 88.81 90 LEU A CA 1
ATOM 689 C C . LEU A 1 90 ? -5.659 -2.166 -15.923 1.00 88.81 90 LEU A C 1
ATOM 691 O O . LEU A 1 90 ? -5.800 -1.967 -17.127 1.00 88.81 90 LEU A O 1
ATOM 695 N N . LYS A 1 91 ? -6.634 -2.670 -15.160 1.00 89.94 91 LYS A N 1
ATOM 696 C CA . LYS A 1 91 ? -7.970 -2.970 -15.686 1.00 89.94 91 LYS A CA 1
ATOM 697 C C . LYS A 1 91 ? -8.656 -1.710 -16.198 1.00 89.94 91 LYS A C 1
ATOM 699 O O . LYS A 1 91 ? -9.119 -1.719 -17.332 1.00 89.94 91 LYS A O 1
ATOM 704 N N . GLU A 1 92 ? -8.675 -0.626 -15.427 1.00 90.12 92 GLU A N 1
ATOM 705 C CA . GLU A 1 92 ? -9.294 0.631 -15.865 1.00 90.12 92 GLU A CA 1
ATOM 706 C C . GLU A 1 92 ? -8.583 1.211 -17.092 1.00 90.12 92 GLU A C 1
ATOM 708 O O . GLU A 1 92 ? -9.223 1.487 -18.107 1.00 90.12 92 GLU A O 1
ATOM 713 N N . VAL A 1 93 ? -7.252 1.299 -17.060 1.00 85.25 93 VAL A N 1
ATOM 714 C CA . VAL A 1 93 ? -6.471 1.832 -18.184 1.00 85.25 93 VAL A CA 1
ATOM 715 C C . VAL A 1 93 ? -6.644 0.972 -19.438 1.00 85.25 93 VAL A C 1
ATOM 717 O O . VAL A 1 93 ? -6.731 1.530 -20.527 1.00 85.25 93 VAL A O 1
ATOM 720 N N . SER A 1 94 ? -6.779 -0.355 -19.309 1.00 85.12 94 SER A N 1
ATOM 721 C CA . SER A 1 94 ? -7.018 -1.258 -20.449 1.00 85.12 94 SER A CA 1
ATOM 722 C C . SER A 1 94 ? -8.340 -1.004 -21.177 1.00 85.12 94 SER A C 1
ATOM 724 O O . SER A 1 94 ? -8.470 -1.352 -22.348 1.00 85.12 94 SER A O 1
ATOM 726 N N . THR A 1 95 ? -9.319 -0.381 -20.510 1.00 85.50 95 THR A N 1
ATOM 727 C CA . THR A 1 95 ? -10.583 0.011 -21.156 1.00 85.50 95 THR A CA 1
ATOM 728 C C . THR A 1 95 ? -10.439 1.268 -22.011 1.00 85.50 95 THR A C 1
ATOM 730 O O . THR A 1 95 ? -11.226 1.477 -22.932 1.00 85.50 95 THR A O 1
ATOM 733 N N . LEU A 1 96 ? -9.433 2.095 -21.715 1.00 78.88 96 LEU A N 1
ATOM 734 C CA . LEU A 1 96 ? -9.200 3.390 -22.354 1.00 78.88 96 LEU A CA 1
ATOM 735 C C . LEU A 1 96 ? -8.083 3.330 -23.402 1.00 78.88 96 LEU A C 1
ATOM 737 O O . LEU A 1 96 ? -8.123 4.053 -24.396 1.00 78.88 96 LEU A O 1
ATOM 741 N N . PHE A 1 97 ? -7.084 2.475 -23.185 1.00 78.56 97 PHE A N 1
ATOM 742 C CA . PHE A 1 97 ? -5.881 2.374 -24.000 1.00 78.56 97 PHE A CA 1
ATOM 743 C C . PHE A 1 97 ? -5.492 0.912 -24.221 1.00 78.56 97 PHE A C 1
ATOM 745 O O . PHE A 1 97 ? -5.602 0.082 -23.320 1.00 78.56 97 PHE A O 1
ATOM 752 N N . ASP A 1 98 ? -4.952 0.608 -25.402 1.00 78.56 98 ASP A N 1
ATOM 753 C CA . ASP A 1 98 ? -4.341 -0.696 -25.650 1.00 78.56 98 ASP A CA 1
ATOM 754 C C . ASP A 1 98 ? -3.011 -0.807 -24.887 1.00 78.56 98 ASP A C 1
ATOM 756 O O . ASP A 1 98 ? -2.020 -0.145 -25.204 1.00 78.56 98 ASP A O 1
ATOM 760 N N . LEU A 1 99 ? -3.006 -1.644 -23.848 1.00 75.94 99 LEU A N 1
ATOM 761 C CA . LEU A 1 99 ? -1.839 -1.915 -23.008 1.00 75.94 99 LEU A CA 1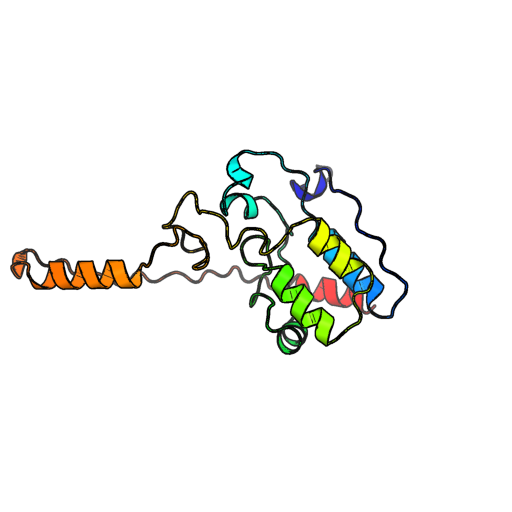
ATOM 762 C C . LEU A 1 99 ? -0.902 -2.978 -23.601 1.00 75.94 99 LEU A C 1
ATOM 764 O O . LEU A 1 99 ? 0.161 -3.245 -23.026 1.00 75.94 99 LEU A O 1
ATOM 768 N N . GLY A 1 100 ? -1.274 -3.604 -24.722 1.00 75.88 100 GLY A N 1
ATOM 769 C CA . GLY A 1 100 ? -0.480 -4.615 -25.411 1.00 75.88 100 GLY A CA 1
ATOM 770 C C . GLY A 1 100 ? 0.061 -5.697 -24.470 1.00 75.88 100 GLY A C 1
ATOM 771 O O . GLY A 1 100 ? -0.670 -6.394 -23.763 1.00 75.88 100 GLY A O 1
ATOM 772 N N . THR A 1 101 ? 1.385 -5.852 -24.436 1.00 79.12 101 THR A N 1
ATOM 773 C CA . THR A 1 101 ? 2.053 -6.877 -23.618 1.00 79.12 101 THR A CA 1
ATOM 774 C C . THR A 1 101 ? 2.155 -6.529 -22.132 1.00 79.12 101 THR A C 1
ATOM 776 O O . THR A 1 101 ? 2.436 -7.420 -21.336 1.00 79.12 101 THR A O 1
ATOM 779 N N . ILE A 1 102 ? 1.943 -5.271 -21.730 1.00 80.25 102 ILE A N 1
ATOM 780 C CA . ILE A 1 102 ? 2.135 -4.824 -20.336 1.00 80.25 102 ILE A CA 1
ATOM 781 C C . ILE A 1 102 ? 1.155 -5.526 -19.408 1.00 80.25 102 ILE A C 1
ATOM 783 O O . ILE A 1 102 ? 1.562 -6.045 -18.373 1.00 80.25 102 ILE A O 1
ATOM 787 N N . PHE A 1 103 ? -0.117 -5.577 -19.804 1.00 83.06 103 PHE A N 1
ATOM 788 C CA . PHE A 1 103 ? -1.153 -6.242 -19.022 1.00 83.06 103 PHE A CA 1
ATOM 789 C C . PHE A 1 103 ? -0.774 -7.705 -18.754 1.00 83.06 103 PHE A C 1
ATOM 791 O O . PHE A 1 103 ? -0.730 -8.144 -17.608 1.00 83.06 103 PHE A O 1
ATOM 798 N N . ASN A 1 104 ? -0.360 -8.415 -19.809 1.00 83.69 104 ASN A N 1
ATOM 799 C CA . ASN A 1 104 ? 0.101 -9.800 -19.721 1.00 83.69 104 ASN A CA 1
ATOM 800 C C . ASN A 1 104 ? 1.332 -9.968 -18.814 1.00 83.69 104 ASN A C 1
ATOM 802 O O . ASN A 1 104 ? 1.453 -10.987 -18.136 1.00 83.69 104 ASN A O 1
ATOM 806 N N . PHE A 1 105 ? 2.264 -9.007 -18.796 1.00 84.94 105 PHE A N 1
ATOM 807 C CA . PHE A 1 105 ? 3.420 -9.066 -17.899 1.00 84.94 105 PHE A CA 1
ATOM 808 C C . PHE A 1 105 ? 3.004 -8.971 -16.431 1.00 84.94 105 PHE A C 1
ATOM 810 O O . PHE A 1 105 ? 3.465 -9.778 -15.628 1.00 84.94 105 PHE A O 1
ATOM 817 N N . PHE A 1 106 ? 2.121 -8.032 -16.087 1.00 86.06 106 PHE A N 1
ATOM 818 C CA . PHE A 1 106 ? 1.644 -7.863 -14.712 1.00 86.06 106 PHE A CA 1
ATOM 819 C C . PHE A 1 106 ? 0.786 -9.039 -14.242 1.00 86.06 106 PHE A C 1
ATOM 821 O O . PHE A 1 106 ? 0.941 -9.493 -13.108 1.00 86.06 106 PHE A O 1
ATOM 828 N N . GLU A 1 107 ? -0.071 -9.563 -15.118 1.00 86.56 107 GLU A N 1
ATOM 829 C CA . GLU A 1 107 ? -0.899 -10.731 -14.820 1.00 86.56 107 GLU A CA 1
ATOM 830 C C . GLU A 1 107 ? -0.037 -11.976 -14.567 1.00 86.56 107 GLU A C 1
ATOM 832 O O . GLU A 1 107 ? -0.191 -12.640 -13.544 1.00 86.56 107 GLU A O 1
ATOM 837 N N . ARG A 1 108 ? 0.940 -12.259 -15.439 1.00 88.31 108 ARG A N 1
ATOM 838 C CA . ARG A 1 108 ? 1.847 -13.413 -15.284 1.00 88.31 108 ARG A CA 1
ATOM 839 C C . ARG A 1 108 ? 2.810 -13.276 -14.115 1.00 88.31 108 ARG A C 1
ATOM 841 O O . ARG A 1 108 ? 3.205 -14.288 -13.545 1.00 88.31 108 ARG A O 1
ATOM 848 N N . ALA A 1 109 ? 3.201 -12.051 -13.774 1.00 87.75 109 ALA A N 1
ATOM 849 C CA . ALA A 1 109 ? 4.002 -11.784 -12.587 1.00 87.75 109 ALA A CA 1
ATOM 850 C C . ALA A 1 109 ? 3.218 -12.030 -11.287 1.00 87.75 109 ALA A C 1
ATOM 852 O O . ALA A 1 109 ? 3.830 -12.094 -10.226 1.00 87.75 109 ALA A O 1
ATOM 853 N N . GLY A 1 110 ? 1.887 -12.168 -11.355 1.00 87.56 110 GLY A N 1
ATOM 854 C CA . GLY A 1 110 ? 1.055 -12.441 -10.187 1.00 87.56 110 GLY A CA 1
ATOM 855 C C . GLY A 1 110 ? 1.047 -11.296 -9.176 1.00 87.56 110 GLY A C 1
ATOM 856 O O . GLY A 1 110 ? 0.912 -11.548 -7.985 1.00 87.56 110 GLY A O 1
ATOM 857 N N . ILE A 1 111 ? 1.215 -10.045 -9.630 1.00 90.19 111 ILE A N 1
ATOM 858 C CA . ILE A 1 111 ? 1.310 -8.875 -8.738 1.00 90.19 111 ILE A CA 1
ATOM 859 C C . ILE A 1 111 ? -0.017 -8.622 -8.005 1.00 90.19 111 ILE A C 1
ATOM 861 O O . ILE A 1 111 ? -0.002 -8.247 -6.836 1.00 90.19 111 ILE A O 1
ATOM 865 N N . GLY A 1 112 ? -1.160 -8.835 -8.670 1.00 93.12 112 GLY A N 1
ATOM 866 C CA . GLY A 1 112 ? -2.483 -8.664 -8.061 1.00 93.12 112 GLY A CA 1
ATOM 867 C C . GLY A 1 112 ? -2.695 -7.262 -7.473 1.00 93.12 112 GLY A C 1
ATOM 868 O O . GLY A 1 112 ? -2.308 -6.267 -8.090 1.00 93.12 112 GLY A O 1
ATOM 869 N N . ALA A 1 113 ? -3.268 -7.204 -6.267 1.00 94.38 113 ALA A N 1
ATOM 870 C CA . ALA A 1 113 ? -3.442 -5.974 -5.484 1.00 94.38 113 ALA A CA 1
ATOM 871 C C . ALA A 1 113 ? -2.163 -5.545 -4.726 1.00 94.38 113 ALA A C 1
ATOM 873 O O . ALA A 1 113 ? -2.207 -4.693 -3.837 1.00 94.38 113 ALA A O 1
ATOM 874 N N . ALA A 1 114 ? -1.011 -6.125 -5.082 1.00 93.88 114 ALA A N 1
ATOM 875 C CA . ALA A 1 114 ? 0.297 -5.911 -4.476 1.00 93.88 114 ALA A CA 1
ATOM 876 C C . ALA A 1 114 ? 0.349 -6.220 -2.968 1.00 93.88 114 ALA A C 1
ATOM 878 O O . ALA A 1 114 ? 0.583 -7.370 -2.589 1.00 93.88 114 ALA A O 1
ATOM 879 N N . TYR A 1 115 ? 0.214 -5.194 -2.124 1.00 95.94 115 TYR A N 1
ATOM 880 C CA . TYR A 1 115 ? 0.288 -5.300 -0.661 1.00 95.94 115 TYR A CA 1
ATOM 881 C C . TYR A 1 115 ? -1.065 -5.105 0.026 1.00 95.94 115 TYR A C 1
ATOM 883 O O . TYR A 1 115 ? -1.156 -5.328 1.230 1.00 95.94 115 TYR A O 1
ATOM 891 N N . LEU A 1 116 ? -2.103 -4.682 -0.700 1.00 95.81 116 LEU A N 1
ATOM 892 C CA . LEU A 1 116 ? -3.373 -4.266 -0.094 1.00 95.81 116 LEU A CA 1
ATOM 893 C C . LEU A 1 116 ? -4.221 -5.432 0.424 1.00 95.81 116 LEU A C 1
ATOM 895 O O . LEU A 1 116 ? -5.082 -5.234 1.276 1.00 95.81 116 LEU A O 1
ATOM 899 N N . ASP A 1 117 ? -3.987 -6.638 -0.081 1.00 95.62 117 ASP A N 1
ATOM 900 C CA . ASP A 1 117 ? -4.648 -7.882 0.321 1.00 95.62 117 ASP A CA 1
ATOM 901 C C . ASP A 1 117 ? -3.785 -8.743 1.262 1.00 95.62 117 ASP A C 1
ATOM 903 O O . ASP A 1 117 ? -4.167 -9.860 1.625 1.00 95.62 117 ASP A O 1
ATOM 907 N N . ARG A 1 118 ? -2.621 -8.233 1.685 1.00 96.69 118 ARG A N 1
ATOM 908 C CA . ARG A 1 118 ? -1.744 -8.898 2.655 1.00 96.69 118 ARG A CA 1
ATOM 909 C C . ARG A 1 118 ? -2.175 -8.581 4.084 1.00 96.69 118 ARG A C 1
ATOM 911 O O . ARG A 1 118 ? -2.872 -7.608 4.350 1.00 96.69 118 ARG A O 1
ATOM 918 N N . TRP A 1 119 ? -1.743 -9.422 5.017 1.00 97.44 119 TRP A N 1
ATOM 919 C CA . TRP A 1 119 ? -1.972 -9.205 6.444 1.00 97.44 119 TRP A CA 1
ATOM 920 C C . TRP A 1 119 ? -1.120 -8.032 6.939 1.00 97.44 119 TRP A C 1
ATOM 922 O O . TRP A 1 119 ? 0.034 -7.905 6.529 1.00 97.44 119 TRP A O 1
ATOM 932 N N . CYS A 1 120 ? -1.648 -7.221 7.850 1.00 97.62 120 CYS A N 1
ATOM 933 C CA . CYS A 1 120 ? -0.867 -6.215 8.573 1.00 97.62 120 CYS A CA 1
ATOM 934 C C . CYS A 1 120 ? -0.185 -6.864 9.790 1.00 97.62 120 CYS A C 1
ATOM 936 O O . CYS A 1 120 ? -0.818 -7.634 10.518 1.00 97.62 120 CYS A O 1
ATOM 938 N N . ILE A 1 121 ? 1.096 -6.579 10.021 1.00 97.00 121 ILE A N 1
ATOM 939 C CA . ILE A 1 121 ? 1.807 -6.936 11.261 1.00 97.00 121 ILE A CA 1
ATOM 940 C C . ILE A 1 121 ? 1.174 -6.195 12.435 1.00 97.00 121 ILE A C 1
ATOM 942 O O . ILE A 1 121 ? 0.952 -6.803 13.483 1.00 97.00 121 ILE A O 1
ATOM 946 N N . ASP A 1 122 ? 0.866 -4.911 12.246 1.00 96.06 122 ASP A N 1
ATOM 947 C CA . ASP A 1 122 ? 0.104 -4.107 13.197 1.00 96.06 122 ASP A CA 1
ATOM 948 C C . ASP A 1 122 ? -1.278 -3.752 12.620 1.00 96.06 122 ASP A C 1
ATOM 950 O O . ASP A 1 122 ? -1.403 -2.810 11.837 1.00 96.06 122 ASP A O 1
ATOM 954 N N . PRO A 1 123 ? -2.343 -4.484 13.001 1.00 95.19 123 PRO A N 1
ATOM 955 C CA . PRO A 1 123 ? -3.712 -4.174 12.587 1.00 95.19 123 PRO A CA 1
ATOM 956 C C . PRO A 1 123 ? -4.220 -2.805 13.040 1.00 95.19 123 PRO A C 1
ATOM 958 O O . PRO A 1 123 ? -5.237 -2.351 12.526 1.00 95.19 123 PRO A O 1
ATOM 961 N N . LEU A 1 124 ? -3.587 -2.198 14.050 1.00 92.94 124 LEU A N 1
ATOM 962 C CA . LEU A 1 124 ? -3.980 -0.901 14.601 1.00 92.94 124 LEU A CA 1
ATOM 963 C C . LEU A 1 124 ? -3.268 0.266 13.910 1.00 92.94 124 LEU A C 1
ATOM 965 O O . LEU A 1 124 ? -3.517 1.419 14.271 1.00 92.94 124 LEU A O 1
ATOM 969 N N . ASP A 1 125 ? -2.390 -0.014 12.945 1.00 93.94 125 ASP A N 1
ATOM 970 C CA . ASP A 1 125 ? -1.756 1.015 12.136 1.00 93.94 125 ASP A CA 1
ATOM 971 C C . ASP A 1 125 ? -2.827 1.771 11.322 1.00 93.94 125 ASP A C 1
ATOM 973 O O . ASP A 1 125 ? -3.551 1.145 10.546 1.00 93.94 125 ASP A O 1
ATOM 977 N N . PRO A 1 126 ? -2.933 3.108 11.447 1.00 90.50 126 PRO A N 1
ATOM 978 C CA . PRO A 1 126 ? -3.939 3.893 10.729 1.00 90.50 126 PRO A CA 1
ATOM 979 C C . PRO A 1 126 ? -3.770 3.877 9.202 1.00 90.50 126 PRO A C 1
ATOM 981 O O . PRO A 1 126 ? -4.686 4.276 8.485 1.00 90.50 126 PRO A O 1
ATOM 984 N N . GLU A 1 127 ? -2.603 3.481 8.693 1.00 92.38 127 GLU A N 1
ATOM 985 C CA . GLU A 1 127 ? -2.347 3.313 7.263 1.00 92.38 127 GLU A CA 1
ATOM 986 C C . GLU A 1 127 ? -2.621 1.878 6.769 1.00 92.38 127 GLU A C 1
ATOM 988 O O . GLU A 1 127 ? -2.602 1.664 5.553 1.00 92.38 127 GLU A O 1
ATOM 993 N N . CYS A 1 128 ? -2.876 0.907 7.662 1.00 94.62 128 CYS A N 1
ATOM 994 C CA . CYS A 1 128 ? -3.248 -0.458 7.278 1.00 94.62 128 CYS A CA 1
ATOM 995 C C . CYS A 1 128 ? -4.564 -0.423 6.473 1.00 94.62 128 CYS A C 1
ATOM 997 O O . CYS A 1 128 ? -5.537 0.199 6.905 1.00 94.62 128 CYS A O 1
ATOM 999 N N . PRO A 1 129 ? -4.621 -1.053 5.288 1.00 94.88 129 PRO A N 1
ATOM 1000 C CA . PRO A 1 129 ? -5.786 -0.962 4.422 1.00 94.88 129 PRO A CA 1
ATOM 1001 C C . PRO A 1 129 ? -6.950 -1.804 4.952 1.00 94.88 129 PRO A C 1
ATOM 1003 O O . PRO A 1 129 ? -6.762 -2.931 5.405 1.00 94.88 129 PRO A O 1
ATOM 1006 N N . ASP A 1 130 ? -8.178 -1.312 4.770 1.00 93.06 130 ASP A N 1
ATOM 1007 C CA . ASP A 1 130 ? -9.410 -2.030 5.142 1.00 93.06 130 ASP A CA 1
ATOM 1008 C C . ASP A 1 130 ? -9.588 -3.367 4.394 1.00 93.06 130 ASP A C 1
ATOM 1010 O O . ASP A 1 130 ? -10.368 -4.226 4.804 1.00 93.06 130 ASP A O 1
ATOM 1014 N N . THR A 1 131 ? -8.882 -3.546 3.274 1.00 94.56 131 THR A N 1
ATOM 1015 C CA . THR A 1 131 ? -8.873 -4.779 2.476 1.00 94.56 131 THR A CA 1
ATOM 1016 C C . THR A 1 131 ? -7.979 -5.874 3.059 1.00 94.56 131 THR A C 1
ATOM 1018 O O . THR A 1 131 ? -8.066 -7.017 2.606 1.00 94.56 131 THR A O 1
ATOM 1021 N N . ALA A 1 132 ? -7.138 -5.560 4.050 1.00 96.44 132 ALA A N 1
ATOM 1022 C CA . ALA A 1 132 ? -6.298 -6.549 4.711 1.00 96.44 132 ALA A CA 1
ATOM 1023 C C . ALA A 1 132 ? -7.164 -7.588 5.457 1.00 96.44 132 ALA A C 1
ATOM 1025 O O . ALA A 1 132 ? -8.133 -7.219 6.127 1.00 96.44 132 ALA A O 1
ATOM 1026 N N . PRO A 1 133 ? -6.813 -8.889 5.436 1.00 96.19 133 PRO A N 1
ATOM 1027 C CA . PRO A 1 133 ? -7.611 -9.936 6.088 1.00 96.19 133 PRO A CA 1
ATOM 1028 C C . PRO A 1 133 ? -7.817 -9.749 7.597 1.00 96.19 133 PRO A C 1
ATOM 1030 O O . PRO A 1 133 ? -8.775 -10.274 8.164 1.00 96.19 133 PRO A O 1
ATOM 1033 N N . ASN A 1 134 ? -6.908 -9.031 8.254 1.00 96.00 134 ASN A N 1
ATOM 1034 C CA . ASN A 1 134 ? -6.938 -8.730 9.680 1.00 96.00 134 ASN A CA 1
ATOM 1035 C C . ASN A 1 134 ? -7.156 -7.241 9.980 1.00 96.00 134 ASN A C 1
ATOM 1037 O O . ASN A 1 134 ? -6.827 -6.816 11.086 1.00 96.00 134 ASN A O 1
ATOM 1041 N N . ALA A 1 135 ? -7.695 -6.468 9.032 1.00 94.25 135 ALA A N 1
ATOM 1042 C CA . ALA A 1 135 ? -8.005 -5.057 9.235 1.00 94.25 135 ALA A CA 1
ATOM 1043 C C . ALA A 1 135 ? -8.867 -4.846 10.492 1.00 94.25 135 ALA A C 1
ATOM 1045 O O . ALA A 1 135 ? -9.850 -5.562 10.733 1.00 94.25 135 ALA A O 1
ATOM 1046 N N . PHE A 1 136 ? -8.488 -3.870 11.317 1.00 93.44 136 PHE A N 1
ATOM 1047 C CA . PHE A 1 136 ? -9.175 -3.587 12.570 1.00 93.44 136 PHE A CA 1
ATOM 1048 C C . PHE A 1 136 ? -10.266 -2.528 12.385 1.00 93.44 136 PHE A C 1
ATOM 1050 O O . PHE A 1 136 ? -9.997 -1.363 12.106 1.00 93.44 136 PHE A O 1
ATOM 1057 N N . ASP A 1 137 ? -11.523 -2.908 12.625 1.00 91.38 137 ASP A N 1
ATOM 1058 C CA . ASP A 1 137 ? -12.640 -1.960 12.600 1.00 91.38 137 ASP A CA 1
ATOM 1059 C C . ASP A 1 137 ? -12.673 -1.115 13.888 1.00 91.38 137 ASP A C 1
ATOM 1061 O O . ASP A 1 137 ? -13.312 -1.461 14.896 1.00 91.38 137 ASP A O 1
ATOM 1065 N N . HIS A 1 138 ? -11.988 0.031 13.837 1.00 88.31 138 HIS A N 1
ATOM 1066 C CA . HIS A 1 138 ? -11.957 1.022 14.913 1.00 88.31 138 HIS A CA 1
ATOM 1067 C C . HIS A 1 138 ? -13.361 1.507 15.301 1.00 88.31 138 HIS A C 1
ATOM 1069 O O . HIS A 1 138 ? -13.642 1.711 16.486 1.00 88.31 138 HIS A O 1
ATOM 1075 N N . CYS A 1 139 ? -14.274 1.666 14.339 1.00 89.12 139 CYS A N 1
ATOM 1076 C CA . CYS A 1 139 ? -15.629 2.146 14.600 1.00 89.12 139 CYS A CA 1
ATOM 1077 C C . CYS A 1 139 ? -16.465 1.106 15.354 1.00 89.12 139 CYS A C 1
ATOM 1079 O O . CYS A 1 139 ? -17.220 1.455 16.266 1.00 89.12 139 CYS A O 1
ATOM 1081 N N . LEU A 1 140 ? -16.342 -0.172 15.008 1.00 92.25 140 LEU A N 1
ATOM 1082 C CA . LEU A 1 140 ? -17.012 -1.265 15.710 1.00 92.25 140 LEU A CA 1
ATOM 1083 C C . LEU A 1 140 ? -16.440 -1.461 17.113 1.00 92.25 140 LEU A C 1
ATOM 1085 O O . LEU A 1 140 ? -17.211 -1.634 18.062 1.00 92.25 140 LEU A O 1
ATOM 1089 N N . ALA A 1 141 ? -15.118 -1.382 17.269 1.00 92.00 141 ALA A N 1
ATOM 1090 C CA . ALA A 1 141 ? -14.475 -1.405 18.581 1.00 92.00 141 ALA A CA 1
ATOM 1091 C C . ALA A 1 141 ? -14.966 -0.245 19.460 1.00 92.00 141 ALA A C 1
ATOM 1093 O O . ALA A 1 141 ? -15.358 -0.456 20.610 1.00 92.00 141 ALA A O 1
ATOM 1094 N N . PHE A 1 142 ? -15.054 0.958 18.894 1.00 92.25 142 PHE A N 1
ATOM 1095 C CA . PHE A 1 142 ? -15.567 2.139 19.580 1.00 92.25 142 PHE A CA 1
ATOM 1096 C C . PHE A 1 142 ? -17.038 1.997 19.991 1.00 92.25 142 PHE A C 1
ATOM 1098 O O . PHE A 1 142 ? -17.394 2.333 21.119 1.00 92.25 142 PHE A O 1
ATOM 1105 N N . LYS A 1 143 ? -17.900 1.443 19.129 1.00 95.06 143 LYS A N 1
ATOM 1106 C CA . LYS A 1 143 ? -19.308 1.165 19.471 1.00 95.06 143 LYS A CA 1
ATOM 1107 C C . LYS A 1 143 ? -19.427 0.189 20.641 1.00 95.06 143 LYS A C 1
ATOM 1109 O O . LYS A 1 143 ? -20.215 0.427 21.555 1.00 95.06 143 LYS A O 1
ATOM 1114 N N . LYS A 1 144 ? -18.628 -0.884 20.642 1.00 95.81 144 LYS A N 1
ATOM 1115 C CA . LYS A 1 144 ? -18.574 -1.846 21.756 1.00 95.81 144 LYS A CA 1
ATOM 1116 C C . LYS A 1 144 ? -18.097 -1.181 23.045 1.00 95.81 144 LYS A C 1
ATOM 1118 O O . LYS A 1 144 ? -18.702 -1.389 24.094 1.00 95.81 144 LYS A O 1
ATOM 1123 N N . PHE A 1 145 ? -17.062 -0.348 22.955 1.00 95.12 145 PHE A N 1
ATOM 1124 C CA . PHE A 1 145 ? -16.567 0.429 24.086 1.00 95.12 145 PHE A CA 1
ATOM 1125 C C . PHE A 1 145 ? -17.638 1.374 24.639 1.00 95.12 145 PHE A C 1
ATOM 1127 O O . PHE A 1 145 ? -17.851 1.404 25.847 1.00 95.12 145 PHE A O 1
ATOM 1134 N N . GLN A 1 146 ? -18.345 2.116 23.782 1.00 94.75 146 GLN A N 1
ATOM 1135 C CA . GLN A 1 146 ? -19.404 3.025 24.222 1.00 94.75 146 GLN A CA 1
ATOM 1136 C C . GLN A 1 146 ? -20.537 2.290 24.934 1.00 94.75 146 GLN A C 1
ATOM 1138 O O . GLN A 1 146 ? -20.963 2.747 25.992 1.00 94.75 146 GLN A O 1
ATOM 1143 N N . ALA A 1 147 ? -20.996 1.159 24.391 1.00 96.12 147 ALA A N 1
ATOM 1144 C CA . ALA A 1 147 ? -22.037 0.351 25.020 1.00 96.12 147 ALA A CA 1
ATOM 1145 C C . ALA A 1 147 ? -21.617 -0.094 26.430 1.00 96.12 147 ALA A C 1
ATOM 1147 O O . ALA A 1 147 ? -22.322 0.182 27.398 1.00 96.12 147 ALA A O 1
ATOM 1148 N N . TRP A 1 148 ? -20.416 -0.666 26.556 1.00 96.12 148 TRP A N 1
ATOM 1149 C CA . TRP A 1 148 ? -19.839 -1.044 27.849 1.00 96.12 148 TRP A CA 1
ATOM 1150 C C . TRP A 1 148 ? -19.713 0.153 28.807 1.00 96.12 148 TRP A C 1
ATOM 1152 O O . TRP A 1 148 ? -20.064 0.067 29.982 1.00 96.12 148 TRP A O 1
ATOM 1162 N N . ASN A 1 149 ? -19.251 1.300 28.311 1.00 96.31 149 ASN A N 1
ATOM 1163 C CA . ASN A 1 149 ? -19.033 2.492 29.123 1.00 96.31 149 ASN A CA 1
ATOM 1164 C C . ASN A 1 149 ? -20.350 3.114 29.621 1.00 96.31 149 ASN A C 1
ATOM 1166 O O . ASN A 1 149 ? -20.390 3.667 30.716 1.00 96.31 149 ASN A O 1
ATOM 1170 N N . MET A 1 150 ? -21.438 3.011 28.853 1.00 94.00 150 MET A N 1
ATOM 1171 C CA . MET A 1 150 ? -22.764 3.494 29.263 1.00 94.00 150 MET A CA 1
ATOM 1172 C C . MET A 1 150 ? -23.395 2.639 30.370 1.00 94.00 150 MET A C 1
ATOM 1174 O O . MET A 1 150 ? -24.144 3.174 31.187 1.00 94.00 150 MET A O 1
ATOM 1178 N N . GLU A 1 151 ? -23.070 1.346 30.437 1.00 96.06 151 GLU A N 1
ATOM 1179 C CA . GLU A 1 151 ? -23.529 0.433 31.497 1.00 96.06 151 GLU A CA 1
ATOM 1180 C C . GLU A 1 151 ? -22.807 0.659 32.836 1.00 96.06 151 GLU A C 1
ATOM 1182 O O . GLU A 1 151 ? -23.292 0.253 33.896 1.00 96.06 151 GLU A O 1
ATOM 1187 N N . MET A 1 152 ? -21.657 1.337 32.819 1.00 94.19 152 MET A N 1
ATOM 1188 C CA . MET A 1 152 ? -20.875 1.604 34.021 1.00 94.19 152 MET A CA 1
ATOM 1189 C C . MET A 1 152 ? -21.537 2.675 34.908 1.00 94.19 152 MET A C 1
ATOM 1191 O O . MET A 1 152 ? -22.114 3.647 34.405 1.00 94.19 152 MET A O 1
ATOM 1195 N N . PRO A 1 153 ? -21.411 2.568 36.248 1.00 95.50 153 PRO A N 1
ATOM 1196 C CA . PRO A 1 153 ? -21.836 3.620 37.168 1.00 95.50 153 PRO A CA 1
ATOM 1197 C C . PRO A 1 153 ? -21.219 4.973 36.795 1.00 95.50 153 PRO A C 1
ATOM 1199 O O . PRO A 1 153 ? -20.045 5.030 36.441 1.00 95.50 153 PRO A O 1
ATOM 1202 N N . LYS A 1 154 ? -21.974 6.075 36.926 1.00 91.31 154 LYS A N 1
ATOM 1203 C CA . LYS A 1 154 ? -21.565 7.425 36.469 1.00 91.31 154 LYS A CA 1
ATOM 1204 C C . LYS A 1 154 ? -20.170 7.869 36.929 1.00 91.31 154 LYS A C 1
ATOM 1206 O O . LYS A 1 154 ? -19.497 8.597 36.214 1.00 91.31 154 LYS A O 1
ATOM 1211 N N . ASN A 1 155 ? -19.734 7.442 38.113 1.00 93.75 155 ASN A N 1
ATOM 1212 C CA . ASN A 1 155 ? -18.417 7.765 38.670 1.00 93.75 155 ASN A CA 1
ATOM 1213 C C . ASN A 1 155 ? -17.255 6.959 38.060 1.00 93.75 155 ASN A C 1
ATOM 1215 O O . ASN A 1 155 ? -16.102 7.297 38.300 1.00 93.75 155 ASN A O 1
ATOM 1219 N N . LYS A 1 156 ? -17.550 5.895 37.311 1.00 93.94 156 LYS A N 1
ATOM 1220 C CA . LYS A 1 156 ? -16.583 5.049 36.600 1.00 93.94 156 LYS A CA 1
ATOM 1221 C C . LYS A 1 156 ? -16.679 5.181 35.078 1.00 93.94 156 LYS A C 1
ATOM 1223 O O . LYS A 1 156 ? -15.938 4.499 34.378 1.00 93.94 156 LYS A O 1
ATOM 1228 N N . GLN A 1 157 ? -17.583 6.020 34.569 1.00 94.06 157 GLN A N 1
ATOM 1229 C CA . GLN A 1 157 ? -17.695 6.273 33.136 1.00 94.06 157 GLN A CA 1
ATOM 1230 C C . GLN A 1 157 ? -16.469 7.040 32.643 1.00 94.06 157 GLN A C 1
ATOM 1232 O O . GLN A 1 157 ? -16.112 8.091 33.180 1.00 94.06 157 GLN A O 1
ATOM 1237 N N . ILE A 1 158 ? -15.840 6.514 31.600 1.00 94.00 158 ILE A N 1
ATOM 1238 C CA . ILE A 1 158 ? -14.693 7.117 30.932 1.00 94.00 158 ILE A CA 1
ATOM 1239 C C . ILE A 1 158 ? -15.213 8.166 29.949 1.00 94.00 158 ILE A C 1
ATOM 1241 O O . ILE A 1 158 ? -16.047 7.870 29.093 1.00 94.00 158 ILE A O 1
ATOM 1245 N N . LYS A 1 159 ? -14.724 9.402 30.054 1.00 89.81 159 LYS A N 1
ATOM 1246 C CA . LYS A 1 159 ? -14.975 10.438 29.047 1.00 89.81 159 LYS A CA 1
ATOM 1247 C C . LYS A 1 159 ? -13.824 10.425 28.055 1.00 89.81 159 LYS A C 1
ATOM 1249 O O . LYS A 1 159 ? -12.678 10.578 28.456 1.00 89.81 159 LYS A O 1
ATOM 1254 N N . LEU A 1 160 ? -14.145 10.209 26.785 1.00 86.56 160 LEU A N 1
ATOM 1255 C CA . LEU A 1 160 ? -13.165 10.285 25.712 1.00 86.56 160 LEU A CA 1
ATOM 1256 C C . LEU A 1 160 ? -13.055 11.733 25.245 1.00 86.56 160 LEU A C 1
ATOM 1258 O O . LEU A 1 160 ? -14.071 12.375 24.972 1.00 86.56 160 LEU A O 1
ATOM 1262 N N . GLU A 1 161 ? -11.829 12.228 25.164 1.00 84.75 161 GLU A N 1
ATOM 1263 C CA . GLU A 1 161 ? -11.514 13.514 24.554 1.00 84.75 161 GLU A CA 1
ATOM 1264 C C . GLU A 1 161 ? -11.146 13.277 23.091 1.00 84.75 161 GLU A C 1
ATOM 1266 O O . GLU A 1 161 ? -10.507 12.279 22.754 1.00 84.75 161 GLU A O 1
ATOM 1271 N N . ALA A 1 162 ? -11.599 14.163 22.205 1.00 80.19 162 ALA A N 1
ATOM 1272 C CA . ALA A 1 162 ? -11.218 14.083 20.805 1.00 80.19 162 ALA A CA 1
ATOM 1273 C C . ALA A 1 162 ? -9.752 14.499 20.672 1.00 80.19 162 ALA A C 1
ATOM 1275 O O . ALA A 1 162 ? -9.400 15.636 20.988 1.00 80.19 162 ALA A O 1
ATOM 1276 N N . GLU A 1 163 ? -8.911 13.592 20.186 1.00 76.75 163 GLU A N 1
ATOM 1277 C CA . GLU A 1 163 ? -7.549 13.943 19.814 1.00 76.75 163 GLU A CA 1
ATOM 1278 C C . GLU A 1 163 ? -7.577 14.768 18.521 1.00 76.75 163 GLU A C 1
ATOM 1280 O O . GLU A 1 163 ? -8.117 14.351 17.492 1.00 76.75 163 GLU A O 1
ATOM 1285 N N . THR A 1 164 ? -7.026 15.979 18.569 1.00 69.94 164 THR A N 1
ATOM 1286 C CA . THR A 1 164 ? -6.805 16.784 17.368 1.00 69.94 164 THR A CA 1
ATOM 1287 C C . THR A 1 164 ? -5.626 16.194 16.604 1.00 69.94 164 THR A C 1
ATOM 1289 O O . THR A 1 164 ? -4.475 16.437 16.964 1.00 69.94 164 THR A O 1
ATOM 1292 N N . ILE A 1 165 ? -5.896 15.426 15.546 1.00 60.91 165 ILE A N 1
ATOM 1293 C CA . ILE A 1 165 ? -4.849 14.957 14.631 1.00 60.91 165 ILE A CA 1
ATOM 1294 C C . ILE A 1 165 ? -4.251 16.204 13.968 1.00 60.91 165 ILE A C 1
ATOM 1296 O O . ILE A 1 165 ? -4.912 16.841 13.143 1.00 60.91 165 ILE A O 1
ATOM 1300 N N . SER A 1 166 ? -3.028 16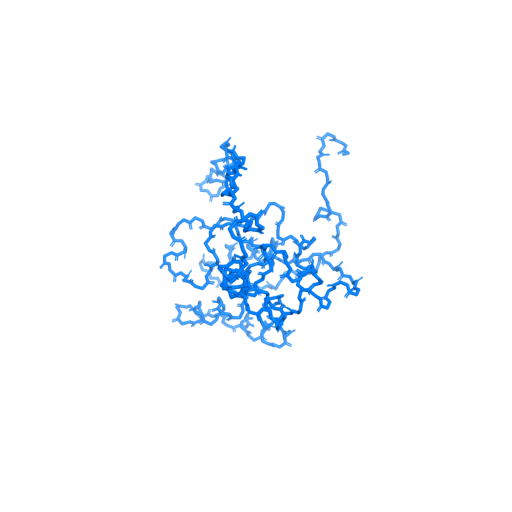.588 14.352 1.00 51.59 166 SER A N 1
ATOM 1301 C CA . SER A 1 166 ? -2.310 17.674 13.681 1.00 51.59 166 SER A CA 1
ATOM 1302 C C . SER A 1 166 ? -2.081 17.253 12.237 1.00 51.59 166 SER A C 1
ATOM 1304 O O . SER A 1 166 ? -1.260 16.384 11.947 1.00 51.59 166 SER A O 1
ATOM 1306 N N . THR A 1 167 ? -2.810 17.857 11.302 1.00 51.47 167 THR A N 1
ATOM 1307 C CA . THR A 1 167 ? -2.461 17.788 9.886 1.00 51.47 167 THR A CA 1
ATOM 1308 C C . THR A 1 167 ? -1.276 18.712 9.628 1.00 51.47 167 THR A C 1
ATOM 1310 O O . THR A 1 167 ? -1.390 19.657 8.847 1.00 51.47 167 THR A O 1
ATOM 1313 N N . ASP A 1 168 ? -0.132 18.450 10.256 1.00 41.47 168 ASP A N 1
ATOM 1314 C CA . ASP A 1 168 ? 1.148 18.958 9.776 1.00 41.47 168 ASP A CA 1
ATOM 1315 C C . ASP A 1 168 ? 1.479 18.196 8.494 1.00 41.47 168 ASP A C 1
ATOM 1317 O O . ASP A 1 168 ? 2.326 17.308 8.433 1.00 41.47 168 ASP A O 1
ATOM 1321 N N . ARG A 1 169 ? 0.754 18.533 7.424 1.00 40.62 169 ARG A N 1
ATOM 1322 C CA . ARG A 1 169 ? 1.274 18.352 6.079 1.00 40.62 169 ARG A CA 1
ATOM 1323 C C . ARG A 1 169 ? 2.494 19.269 6.018 1.00 40.62 169 ARG A C 1
ATOM 1325 O O . ARG A 1 169 ? 2.296 20.486 6.090 1.00 40.62 169 ARG A O 1
ATOM 1332 N N . PRO A 1 170 ? 3.733 18.759 5.886 1.00 35.91 170 PRO A N 1
ATOM 1333 C CA . PRO A 1 170 ? 4.822 19.634 5.496 1.00 35.91 170 PRO A CA 1
ATOM 1334 C C . PRO A 1 170 ? 4.377 20.322 4.206 1.00 35.91 170 PRO A C 1
ATOM 1336 O O . PRO A 1 170 ? 3.966 19.662 3.246 1.00 35.91 170 PRO A O 1
ATOM 1339 N N . LYS A 1 171 ? 4.367 21.656 4.214 1.00 35.16 171 LYS A N 1
ATOM 1340 C CA . LYS A 1 171 ? 4.200 22.451 3.001 1.00 35.16 171 LYS A CA 1
ATOM 1341 C C . LYS A 1 171 ? 5.369 22.100 2.080 1.00 35.16 171 LYS A C 1
ATOM 1343 O O . LYS A 1 171 ? 6.424 22.712 2.179 1.00 35.16 171 LYS A O 1
ATOM 1348 N N . LEU A 1 172 ? 5.201 21.105 1.210 1.00 39.31 172 LEU A N 1
ATOM 1349 C CA . LEU A 1 172 ? 6.037 20.956 0.022 1.00 39.31 172 LEU A CA 1
ATOM 1350 C C . LEU A 1 172 ? 5.538 21.981 -1.002 1.00 39.31 172 LEU A C 1
ATOM 1352 O O . LEU A 1 172 ? 4.739 21.698 -1.889 1.00 39.31 172 LEU A O 1
ATOM 1356 N N . GLN A 1 173 ? 5.963 23.211 -0.767 1.00 44.84 173 GLN A N 1
ATOM 1357 C CA . GLN A 1 173 ? 5.981 24.331 -1.693 1.00 44.84 173 GLN A CA 1
ATOM 1358 C C . GLN A 1 173 ? 7.490 24.582 -1.832 1.00 44.84 173 GLN A C 1
ATOM 1360 O O . GLN A 1 173 ? 8.121 24.918 -0.839 1.00 44.84 173 GLN A O 1
ATOM 1365 N N . ASP A 1 174 ? 8.186 24.115 -2.869 1.00 38.34 174 ASP A N 1
ATOM 1366 C CA . ASP A 1 174 ? 8.154 24.671 -4.227 1.00 38.34 174 ASP A CA 1
ATOM 1367 C C . ASP A 1 174 ? 8.741 23.721 -5.306 1.00 38.34 174 ASP A C 1
ATOM 1369 O O . ASP A 1 174 ? 8.882 24.102 -6.467 1.00 38.34 174 ASP A O 1
ATOM 1373 N N . ASP A 1 175 ? 9.054 22.460 -4.992 1.00 40.94 175 ASP A N 1
ATOM 1374 C CA . ASP A 1 175 ? 9.876 21.627 -5.897 1.00 40.94 175 ASP A CA 1
ATOM 1375 C C . ASP A 1 175 ? 9.106 21.038 -7.098 1.00 40.94 175 ASP A C 1
ATOM 1377 O O . ASP A 1 175 ? 9.698 20.579 -8.077 1.00 40.94 175 ASP A O 1
ATOM 1381 N N . ALA A 1 176 ? 7.769 21.058 -7.062 1.00 44.38 176 ALA A N 1
ATOM 1382 C CA . ALA A 1 176 ? 6.942 20.539 -8.153 1.00 44.38 176 ALA A CA 1
ATOM 1383 C C . ALA A 1 176 ? 6.974 21.440 -9.402 1.00 44.38 176 ALA A C 1
ATOM 1385 O O . ALA A 1 176 ? 6.850 20.934 -10.517 1.00 44.38 176 ALA A O 1
ATOM 1386 N N . LEU A 1 177 ? 7.194 22.750 -9.239 1.00 39.03 177 LEU A N 1
ATOM 1387 C CA . LEU A 1 177 ? 7.274 23.694 -10.361 1.00 39.03 177 LEU A CA 1
ATOM 1388 C C . LEU A 1 177 ? 8.570 23.529 -11.169 1.00 39.03 177 LEU A C 1
ATOM 1390 O O . LEU A 1 177 ? 8.534 23.620 -12.393 1.00 39.03 177 LEU A O 1
ATOM 1394 N N . GLN A 1 178 ? 9.681 23.159 -10.523 1.00 43.28 178 GLN A N 1
ATOM 1395 C CA . GLN A 1 178 ? 10.943 22.875 -11.221 1.00 43.28 178 GLN A CA 1
ATOM 1396 C C . GLN A 1 178 ? 10.889 21.593 -12.063 1.00 43.28 178 GLN A C 1
ATOM 1398 O O . GLN A 1 178 ? 11.608 21.455 -13.052 1.00 43.28 178 GLN A O 1
ATOM 1403 N N . ILE A 1 179 ? 10.027 20.637 -11.705 1.00 47.94 179 ILE A N 1
ATOM 1404 C CA . ILE A 1 179 ? 9.868 19.402 -12.481 1.00 47.94 179 ILE A CA 1
ATOM 1405 C C . ILE A 1 179 ? 8.980 19.645 -13.710 1.00 47.94 179 ILE A C 1
ATOM 1407 O O . ILE A 1 179 ? 9.252 19.073 -14.762 1.00 47.94 179 ILE A O 1
ATOM 1411 N N . PHE A 1 180 ? 7.972 20.520 -13.624 1.00 41.62 180 PHE A N 1
ATOM 1412 C CA . PHE A 1 180 ? 7.146 20.885 -14.781 1.00 41.62 180 PHE A CA 1
ATOM 1413 C C . PHE A 1 180 ? 7.930 21.664 -15.852 1.00 41.62 180 PHE A C 1
ATOM 1415 O O . PHE A 1 180 ? 7.753 21.377 -17.037 1.00 41.62 180 PHE A O 1
ATOM 1422 N N . GLU A 1 181 ? 8.848 22.560 -15.469 1.00 40.81 181 GLU A N 1
ATOM 1423 C CA . GLU A 1 181 ? 9.726 23.256 -16.431 1.00 40.81 181 GLU A CA 1
ATOM 1424 C C . GLU A 1 181 ? 10.710 22.304 -17.131 1.00 40.81 181 GLU A C 1
ATOM 1426 O O . GLU A 1 181 ? 10.948 22.448 -18.323 1.00 40.81 181 GLU A O 1
ATOM 1431 N N . ASN A 1 182 ? 11.184 21.254 -16.452 1.00 47.84 182 ASN A N 1
ATOM 1432 C CA . ASN A 1 182 ? 12.041 20.223 -17.056 1.00 47.84 182 ASN A CA 1
ATOM 1433 C C . ASN A 1 182 ? 11.280 19.169 -17.893 1.00 47.84 182 ASN A C 1
ATOM 1435 O O . ASN A 1 182 ? 11.898 18.274 -18.475 1.00 47.84 182 ASN A O 1
ATOM 1439 N N . ILE A 1 183 ? 9.941 19.205 -17.907 1.00 50.12 183 ILE A N 1
ATOM 1440 C CA . ILE A 1 183 ? 9.095 18.272 -18.675 1.00 50.12 183 ILE A CA 1
ATOM 1441 C C . ILE A 1 183 ? 8.537 18.924 -19.949 1.00 50.12 183 ILE A C 1
ATOM 1443 O O . ILE A 1 183 ? 8.304 18.205 -20.922 1.00 50.12 183 ILE A O 1
ATOM 1447 N N . PHE A 1 184 ? 8.346 20.246 -19.963 1.00 44.72 184 PHE A N 1
ATOM 1448 C CA . PHE A 1 184 ? 7.771 20.983 -21.099 1.00 44.72 184 PHE A CA 1
ATOM 1449 C C . PHE A 1 184 ? 8.672 22.090 -21.676 1.00 44.72 184 PHE A C 1
ATOM 1451 O O . PHE A 1 184 ? 8.230 22.805 -22.577 1.00 44.72 184 PHE A O 1
ATOM 1458 N N . GLY A 1 185 ? 9.911 22.211 -21.191 1.00 35.72 185 GLY A N 1
ATOM 1459 C CA . GLY A 1 185 ? 11.005 22.958 -21.820 1.00 35.72 185 GLY A CA 1
ATOM 1460 C C . GLY A 1 185 ? 11.976 22.033 -22.537 1.00 35.72 185 GLY A C 1
ATOM 1461 O O . GLY A 1 185 ? 12.440 21.067 -21.890 1.00 35.72 185 GLY A O 1
#

Secondary structure (DSSP, 8-state):
-TT----HHHHS--PPPP-PPS-TTHHHHHHHHHHHSPPP---GGGGBGGGGSSS--SSPB--HHHHHHH-TTSPSSSB-TTT--HHHHHHHHHHHS--THHHHHHHHTT-TTTTTTSBPSSTT-TTS-TTSTT---HHHHHHHHHHHHHHS-TTTPPPPPPP----------SHHHHHHHHHH-

Foldseek 3Di:
DVPDDDDCQNVADFDQFDQDDDDPCRVVVNVVSNLQGWGDDDDPCQLALCVQVSTDSVVFDDPDPVVCVQQVQADPDGDTLLRHQVLSRCVSVVVVDPPDCVNVVCVVVVCGRPRLQGAHPDLPPPSNHPNHPSRDDPVVVVVVVVVVLVPDDPVRRDDDDDDDPPPPPPPPPDVVVVVVVVVPD

Organism: Wuchereria bancrofti (NCBI:txid6293)

Sequence (185 aa):
MYGENWTLADICFKPPSPKLSNGPLAGVMSKLLNRLIPCIWITPIDCFWEGSKPLGPSPPLNLGPDIHAFITSLPKGNITWKNLDPLSVLKEVSTLFDLGTIFNFFERAGIGAAYLDRWCIDPLDPECPDTAPNAFDHCLAFKKFQAWNMEMPKNKQIKLEAETISTDRPKLQDDALQIFENIFG

Radius of gyration: 21.07 Å; chains: 1; bounding box: 54×38×68 Å